Protein AF-A0A5E4IHU0-F1 (afdb_monomer_lite)

Secondary structure (DSSP, 8-state):
---HHHHHHHHHHHHSS-HHHH---TTSPPPPHHHHHHHHHHHH------SHHHHH----EE-HHHHHHHHHHHT--HHHHHHHHEEE-SSSTT-EEESSTTTTTTEETTTTEETTGGG--HHHHHTTTSGGGS-SSS----TT-HHHHHHHHHHHHHHHHHHH-TT------HHHHHHHHHHHHHHHHHH-

Sequence (192 aa):
MTLPREVALKLLQATSLPDESMFLDRTVPLNTVVDYYRIACHVLFVCERCGTCCNTGDPIRLSQDDIERIARRLKIPLGKAVKKYTMPDPDRPGVLDFKKILPCKFYDPVMRRCKIYDARPWSCRIFPFIGIYGSEDQVKIHESCAGSVKAVKMLTEAVDELRTDPTFSPFFDMEMVKRAKQWFKDVLDTVK

Structure (mmCIF, N/CA/C/O backbone):
data_AF-A0A5E4IHU0-F1
#
_entry.id   AF-A0A5E4IHU0-F1
#
loop_
_atom_site.group_PDB
_atom_site.id
_atom_site.type_symbol
_atom_site.label_atom_id
_atom_site.label_alt_id
_atom_site.label_comp_id
_atom_site.label_asym_id
_atom_site.label_entity_id
_atom_site.label_seq_id
_atom_site.pdbx_PDB_ins_code
_atom_site.Cartn_x
_atom_site.Cartn_y
_atom_site.Cartn_z
_atom_site.occupancy
_atom_site.B_iso_or_equiv
_atom_site.auth_seq_id
_atom_site.auth_comp_id
_atom_site.auth_asym_id
_atom_site.auth_atom_id
_atom_site.pdbx_PDB_model_num
ATOM 1 N N . MET A 1 1 ? -9.790 -5.108 -11.858 1.00 58.25 1 MET A N 1
ATOM 2 C CA . MET A 1 1 ? -8.425 -5.422 -11.386 1.00 58.25 1 MET A CA 1
ATOM 3 C C . MET A 1 1 ? -7.482 -5.045 -12.508 1.00 58.25 1 MET A C 1
ATOM 5 O O . MET A 1 1 ? -7.781 -5.414 -13.635 1.00 58.25 1 MET A O 1
ATOM 9 N N . THR A 1 2 ? -6.431 -4.277 -12.227 1.00 76.31 2 THR A N 1
ATOM 10 C CA . THR A 1 2 ? -5.411 -3.911 -13.226 1.00 76.31 2 THR A CA 1
ATOM 11 C C . THR A 1 2 ? -4.604 -5.150 -13.603 1.00 76.31 2 THR A C 1
ATOM 13 O O . THR A 1 2 ? -4.286 -5.954 -12.724 1.00 76.31 2 THR A O 1
ATOM 16 N N . LEU A 1 3 ? -4.298 -5.336 -14.888 1.00 91.25 3 LEU A N 1
ATOM 17 C CA . LEU A 1 3 ? -3.555 -6.513 -15.342 1.00 91.25 3 LEU A CA 1
ATOM 18 C C . LEU A 1 3 ? -2.070 -6.407 -14.935 1.00 91.25 3 LEU A C 1
ATOM 20 O O . LEU A 1 3 ? -1.502 -5.318 -15.044 1.00 91.25 3 LEU A O 1
ATOM 24 N N . PRO A 1 4 ? -1.399 -7.506 -14.530 1.00 96.69 4 PRO A N 1
ATOM 25 C CA . PRO A 1 4 ? 0.020 -7.477 -14.151 1.00 96.69 4 PRO A CA 1
ATOM 26 C C . PRO A 1 4 ? 0.924 -6.853 -15.214 1.00 96.69 4 PRO A C 1
ATOM 28 O O . PRO A 1 4 ? 1.744 -5.995 -14.895 1.00 96.69 4 PRO A O 1
ATOM 31 N N . ARG A 1 5 ? 0.695 -7.190 -16.490 1.00 96.19 5 ARG A N 1
ATOM 32 C CA . ARG A 1 5 ? 1.424 -6.618 -17.630 1.00 96.19 5 ARG A CA 1
ATOM 33 C C . ARG A 1 5 ? 1.253 -5.100 -17.749 1.00 96.19 5 ARG A C 1
ATOM 35 O O . ARG A 1 5 ? 2.206 -4.404 -18.080 1.00 96.19 5 ARG A O 1
ATOM 42 N N . GLU A 1 6 ? 0.068 -4.561 -17.459 1.00 96.69 6 GLU A N 1
ATOM 43 C CA . GLU A 1 6 ? -0.171 -3.109 -17.483 1.00 96.69 6 GLU A CA 1
ATOM 44 C C . GLU A 1 6 ? 0.566 -2.399 -16.346 1.00 96.69 6 GLU A C 1
ATOM 46 O O . GLU A 1 6 ? 1.157 -1.340 -16.559 1.00 96.69 6 GLU A O 1
ATOM 51 N N . VAL A 1 7 ? 0.556 -2.986 -15.144 1.00 97.81 7 VAL A N 1
ATOM 52 C CA . VAL A 1 7 ? 1.299 -2.454 -13.993 1.00 97.81 7 VAL A CA 1
ATOM 53 C C . VAL A 1 7 ? 2.801 -2.486 -14.269 1.00 97.81 7 VAL A C 1
ATOM 55 O O . VAL A 1 7 ? 3.477 -1.488 -14.031 1.00 97.81 7 VAL A O 1
ATOM 58 N N . ALA A 1 8 ? 3.311 -3.585 -14.829 1.00 98.00 8 ALA A N 1
ATOM 59 C CA . ALA A 1 8 ? 4.710 -3.722 -15.218 1.00 98.00 8 ALA A CA 1
ATOM 60 C C . ALA A 1 8 ? 5.116 -2.701 -16.296 1.00 98.00 8 ALA A C 1
ATOM 62 O O . ALA A 1 8 ? 6.159 -2.063 -16.169 1.00 98.00 8 ALA A O 1
ATOM 63 N N . LEU A 1 9 ? 4.273 -2.458 -17.306 1.00 97.50 9 LEU A N 1
ATOM 64 C CA . LEU A 1 9 ? 4.536 -1.436 -18.325 1.00 97.50 9 LEU A CA 1
ATOM 65 C C . LEU A 1 9 ? 4.628 -0.036 -17.707 1.00 97.50 9 LEU A C 1
ATOM 67 O O . LEU A 1 9 ? 5.580 0.696 -17.976 1.00 97.50 9 LEU A O 1
ATOM 71 N N . LYS A 1 10 ? 3.667 0.329 -16.849 1.00 97.75 10 LYS A N 1
ATOM 72 C CA . LYS A 1 10 ? 3.692 1.616 -16.138 1.00 97.75 10 LYS A CA 1
ATOM 73 C C . LYS A 1 10 ? 4.908 1.731 -15.231 1.00 97.75 10 LYS A C 1
ATOM 75 O O . LYS A 1 10 ? 5.494 2.802 -15.155 1.00 97.75 10 LYS A O 1
ATOM 80 N N . LEU A 1 11 ? 5.296 0.647 -14.563 1.00 97.88 11 LEU A N 1
ATOM 81 C CA . LEU A 1 11 ? 6.496 0.608 -13.737 1.00 97.88 11 LEU A CA 1
ATOM 82 C C . LEU A 1 11 ? 7.738 0.927 -14.570 1.00 97.88 11 LEU A C 1
ATOM 84 O O . LEU A 1 11 ? 8.449 1.869 -14.239 1.00 97.88 11 LEU A O 1
ATOM 88 N N . LEU A 1 12 ? 7.947 0.215 -15.682 1.00 97.56 12 LEU A N 1
ATOM 89 C CA . LEU A 1 12 ? 9.087 0.440 -16.574 1.00 97.56 12 LEU A CA 1
ATOM 90 C C . LEU A 1 12 ? 9.119 1.877 -17.115 1.00 97.56 12 LEU A C 1
ATOM 92 O O . LEU A 1 12 ? 10.184 2.493 -17.122 1.00 97.56 12 LEU A O 1
ATOM 96 N N . GLN A 1 13 ? 7.959 2.433 -17.482 1.00 97.06 13 GLN A N 1
ATOM 97 C CA . GLN A 1 13 ? 7.818 3.840 -17.875 1.00 97.06 13 GLN A CA 1
ATOM 98 C C . GLN A 1 13 ? 8.177 4.801 -16.738 1.00 97.06 13 GLN A C 1
ATOM 100 O O . GLN A 1 13 ? 8.944 5.736 -16.931 1.00 97.06 13 GLN A O 1
ATOM 105 N N . ALA A 1 14 ? 7.638 4.594 -15.537 1.00 96.44 14 ALA A N 1
ATOM 106 C CA . ALA A 1 14 ? 7.868 5.487 -14.407 1.00 96.44 14 ALA A CA 1
ATOM 107 C C . ALA A 1 14 ? 9.325 5.459 -13.929 1.00 96.44 14 ALA A C 1
ATOM 109 O O . ALA A 1 14 ? 9.815 6.470 -13.431 1.00 96.44 14 ALA A O 1
ATOM 110 N N . THR A 1 15 ? 10.019 4.330 -14.080 1.00 96.12 15 THR A N 1
ATOM 111 C CA . THR A 1 15 ? 11.409 4.160 -13.634 1.00 96.12 15 THR A CA 1
ATOM 112 C C . THR A 1 15 ? 12.449 4.473 -14.707 1.00 96.12 15 THR A C 1
ATOM 114 O O . THR A 1 15 ? 13.638 4.410 -14.411 1.00 96.12 15 THR A O 1
ATOM 117 N N . SER A 1 16 ? 12.047 4.797 -15.941 1.00 95.69 16 SER A N 1
ATOM 118 C CA . SER A 1 16 ? 13.008 5.086 -17.015 1.00 95.69 16 SER A CA 1
ATOM 119 C C . SER A 1 16 ? 13.752 6.404 -16.809 1.00 95.69 16 SER A C 1
ATOM 121 O O . SER A 1 16 ? 14.846 6.575 -17.340 1.00 95.69 16 SER A O 1
ATOM 123 N N . LEU A 1 17 ? 13.170 7.329 -16.040 1.00 92.94 17 LEU A N 1
ATOM 124 C CA . LEU A 1 17 ? 13.783 8.595 -15.653 1.00 92.94 17 LEU A CA 1
ATOM 125 C C . LEU A 1 17 ? 13.520 8.880 -14.164 1.00 92.94 17 LEU A C 1
ATOM 127 O O . LEU A 1 17 ? 12.445 8.543 -13.655 1.00 92.94 17 LEU A O 1
ATOM 131 N N . PRO A 1 18 ? 14.466 9.513 -13.452 1.00 90.69 18 PRO A N 1
ATOM 132 C CA . PRO A 1 18 ? 14.304 9.856 -12.040 1.00 90.69 18 PRO A CA 1
ATOM 133 C C . PRO A 1 18 ? 13.228 10.938 -11.842 1.00 90.69 18 PRO A C 1
ATOM 135 O O . PRO A 1 18 ? 12.968 11.741 -12.743 1.00 90.69 18 PRO A O 1
ATOM 138 N N . ASP A 1 19 ? 12.578 10.967 -10.678 1.00 88.75 19 ASP A N 1
ATOM 139 C CA . ASP A 1 19 ? 11.517 11.940 -10.370 1.00 88.75 19 ASP A CA 1
ATOM 140 C C . ASP A 1 19 ? 12.003 13.391 -10.488 1.00 88.75 19 ASP A C 1
ATOM 142 O O . ASP A 1 19 ? 11.277 14.234 -11.007 1.00 88.75 19 ASP A O 1
ATOM 146 N N . GLU A 1 20 ? 13.253 13.660 -10.112 1.00 86.81 20 GLU A N 1
ATOM 147 C CA . GLU A 1 20 ? 13.934 14.960 -10.174 1.00 86.81 20 GLU A CA 1
ATOM 148 C C . GLU A 1 20 ? 13.979 15.537 -11.592 1.00 86.81 20 GLU A C 1
ATOM 150 O O . GLU A 1 20 ? 14.012 16.753 -11.776 1.00 86.81 20 GLU A O 1
ATOM 155 N N . SER A 1 21 ? 13.994 14.665 -12.603 1.00 85.31 21 SER A N 1
ATOM 156 C CA . SER A 1 21 ? 13.988 15.082 -14.007 1.00 85.31 21 SER A CA 1
ATOM 157 C C . SER A 1 21 ? 12.585 15.422 -14.522 1.00 85.31 21 SER A C 1
ATOM 159 O O . SER A 1 21 ? 12.459 16.102 -15.538 1.00 85.31 21 SER A O 1
ATOM 161 N N . MET A 1 22 ? 11.533 14.971 -13.824 1.00 83.44 22 MET A N 1
ATOM 162 C CA . MET A 1 22 ? 10.128 15.153 -14.214 1.00 83.44 22 MET A CA 1
ATOM 163 C C . MET A 1 22 ? 9.399 16.211 -13.383 1.00 83.44 22 MET A C 1
ATOM 165 O O . MET A 1 22 ? 8.519 16.904 -13.896 1.00 83.44 22 MET A O 1
ATOM 169 N N . PHE A 1 23 ? 9.728 16.320 -12.097 1.00 79.81 23 PHE A N 1
ATOM 170 C CA . PHE A 1 23 ? 9.079 17.206 -11.139 1.00 79.81 23 PHE A CA 1
ATOM 171 C C . PHE A 1 23 ? 10.101 18.221 -10.623 1.00 79.81 23 PHE A C 1
ATOM 173 O O . PHE A 1 23 ? 10.957 17.909 -9.802 1.00 79.81 23 PHE A O 1
ATOM 180 N N . LEU A 1 24 ? 10.005 19.454 -11.127 1.00 75.50 24 LEU A N 1
ATOM 181 C CA . LEU A 1 24 ? 10.896 20.554 -10.736 1.00 75.50 24 LEU A CA 1
ATOM 182 C C . LEU A 1 24 ? 10.549 21.138 -9.357 1.00 75.50 24 LEU A C 1
ATOM 184 O O . LEU A 1 24 ? 11.389 21.779 -8.726 1.00 75.50 24 LEU A O 1
ATOM 188 N N . ASP A 1 25 ? 9.320 20.915 -8.888 1.00 77.62 25 ASP A N 1
ATOM 189 C CA . ASP A 1 25 ? 8.871 21.334 -7.566 1.00 77.62 25 ASP A CA 1
ATOM 190 C C . ASP A 1 25 ? 9.415 20.391 -6.483 1.00 77.62 25 ASP A C 1
ATOM 192 O O . ASP A 1 25 ? 8.937 19.271 -6.301 1.00 77.62 25 ASP A O 1
ATOM 196 N N . ARG A 1 26 ? 10.422 20.873 -5.749 1.00 70.12 26 ARG A N 1
ATOM 197 C CA . ARG A 1 26 ? 11.084 20.137 -4.662 1.00 70.12 26 ARG A CA 1
ATOM 198 C C . ARG A 1 26 ? 10.321 20.170 -3.336 1.00 70.12 26 ARG A C 1
ATOM 200 O O . ARG A 1 26 ? 10.819 19.639 -2.349 1.00 70.12 26 ARG A O 1
ATOM 207 N N . THR A 1 27 ? 9.149 20.804 -3.280 1.00 75.25 27 THR A N 1
ATOM 208 C CA . THR A 1 27 ? 8.302 20.796 -2.075 1.00 75.25 27 THR A CA 1
ATOM 209 C C . THR A 1 27 ? 7.509 19.496 -1.926 1.00 75.25 27 THR A C 1
ATOM 211 O O . THR A 1 27 ? 7.017 19.191 -0.839 1.00 75.25 27 THR A O 1
ATOM 214 N N . VAL A 1 28 ? 7.421 18.701 -2.997 1.00 69.19 28 VAL A N 1
ATOM 215 C CA . VAL A 1 28 ? 6.723 17.414 -3.019 1.00 69.19 28 VAL A CA 1
ATOM 216 C C . VAL A 1 28 ? 7.728 16.271 -2.819 1.00 69.19 28 VAL A C 1
ATOM 218 O O . VAL A 1 28 ? 8.763 16.263 -3.488 1.00 69.19 28 VAL A O 1
ATOM 221 N N . PRO A 1 29 ? 7.439 15.278 -1.952 1.00 76.06 29 PRO A N 1
ATOM 222 C CA . PRO A 1 29 ? 8.266 14.081 -1.834 1.00 76.06 29 PRO A CA 1
ATOM 223 C C . PRO A 1 29 ? 8.423 13.377 -3.188 1.00 76.06 29 PRO A C 1
ATOM 225 O O . PRO A 1 29 ? 7.433 13.113 -3.878 1.00 76.06 29 PRO A O 1
ATOM 228 N N . LEU A 1 30 ? 9.669 13.087 -3.558 1.00 84.56 30 LEU A N 1
ATOM 229 C CA . LEU A 1 30 ? 10.015 12.389 -4.793 1.00 84.56 30 LEU A CA 1
ATOM 230 C C . LEU A 1 30 ? 10.060 10.883 -4.537 1.00 84.56 30 LEU A C 1
ATOM 232 O O . LEU A 1 30 ? 10.566 10.445 -3.505 1.00 84.56 30 LEU A O 1
ATOM 236 N N . ASN A 1 31 ? 9.533 10.098 -5.476 1.00 89.50 31 ASN A N 1
ATOM 237 C CA . ASN A 1 31 ? 9.592 8.643 -5.398 1.00 89.50 31 ASN A CA 1
ATOM 238 C C . ASN A 1 31 ? 10.890 8.136 -6.028 1.00 89.50 31 ASN A C 1
ATOM 240 O O . ASN A 1 31 ? 11.229 8.477 -7.166 1.00 89.50 31 ASN A O 1
ATOM 244 N N . THR A 1 32 ? 11.574 7.250 -5.315 1.00 91.69 32 THR A N 1
ATOM 245 C CA . THR A 1 32 ? 12.700 6.490 -5.854 1.00 91.69 32 THR A CA 1
ATOM 246 C C . THR A 1 32 ? 12.209 5.367 -6.769 1.00 91.69 32 THR A C 1
ATOM 248 O O . THR A 1 32 ? 11.024 5.023 -6.811 1.00 91.69 32 THR A O 1
ATOM 251 N N . VAL A 1 33 ? 13.138 4.721 -7.480 1.00 93.00 33 VAL A N 1
ATOM 252 C CA . VAL A 1 33 ? 12.835 3.487 -8.223 1.00 93.00 33 VAL A CA 1
ATOM 253 C C . VAL A 1 33 ? 12.215 2.440 -7.292 1.00 93.00 33 VAL A C 1
ATOM 255 O O . VAL A 1 33 ? 11.201 1.842 -7.642 1.00 93.00 33 VAL A O 1
ATOM 258 N N . VAL A 1 34 ? 12.765 2.262 -6.088 1.00 93.62 34 VAL A N 1
ATOM 259 C CA . VAL A 1 34 ? 12.266 1.292 -5.102 1.00 93.62 34 VAL A CA 1
ATOM 260 C C . VAL A 1 34 ? 10.820 1.599 -4.712 1.00 93.62 34 VAL A C 1
ATOM 262 O O . VAL A 1 34 ? 10.001 0.680 -4.651 1.00 93.62 34 VAL A O 1
ATOM 265 N N . ASP A 1 35 ? 10.468 2.872 -4.526 1.00 93.50 35 ASP A N 1
ATOM 266 C CA . ASP A 1 35 ? 9.094 3.275 -4.210 1.00 93.50 35 ASP A CA 1
ATOM 267 C C . ASP A 1 35 ? 8.115 2.875 -5.314 1.00 93.50 35 ASP A C 1
ATOM 269 O O . ASP A 1 35 ? 7.075 2.280 -5.026 1.00 93.50 35 ASP A O 1
ATOM 273 N N . TYR A 1 36 ? 8.467 3.087 -6.586 1.00 95.62 36 TYR A N 1
ATOM 274 C CA . TYR A 1 36 ? 7.630 2.639 -7.703 1.00 95.62 36 TYR A CA 1
ATOM 275 C C . TYR A 1 36 ? 7.422 1.120 -7.711 1.00 95.62 36 TYR A C 1
ATOM 277 O O . TYR A 1 36 ? 6.292 0.661 -7.901 1.00 95.62 36 TYR A O 1
ATOM 285 N N . TYR A 1 37 ? 8.462 0.328 -7.430 1.00 96.12 37 TYR A N 1
ATOM 286 C CA . TYR A 1 37 ? 8.320 -1.127 -7.303 1.00 96.12 37 TYR A CA 1
ATOM 287 C C . TYR A 1 37 ? 7.418 -1.520 -6.123 1.00 96.12 37 TYR A C 1
ATOM 289 O O . TYR A 1 37 ? 6.577 -2.412 -6.263 1.00 96.12 37 TYR A O 1
ATOM 297 N N . ARG A 1 38 ? 7.535 -0.844 -4.972 1.00 95.19 38 ARG A N 1
ATOM 298 C CA . ARG A 1 38 ? 6.670 -1.079 -3.803 1.00 95.19 38 ARG A CA 1
ATOM 299 C C . ARG A 1 38 ? 5.205 -0.799 -4.127 1.00 95.19 38 ARG A C 1
ATOM 301 O O . ARG A 1 38 ? 4.343 -1.615 -3.798 1.00 95.19 38 ARG A O 1
ATOM 308 N N . ILE A 1 39 ? 4.918 0.319 -4.796 1.00 94.94 39 ILE A N 1
ATOM 309 C CA . ILE A 1 39 ? 3.550 0.680 -5.190 1.00 94.94 39 ILE A CA 1
ATOM 310 C C . ILE A 1 39 ? 3.026 -0.311 -6.236 1.00 94.94 39 ILE A C 1
ATOM 312 O O . ILE A 1 39 ? 1.896 -0.775 -6.114 1.00 94.94 39 ILE A O 1
ATOM 316 N N . ALA A 1 40 ? 3.844 -0.713 -7.214 1.00 97.06 40 ALA A N 1
ATOM 317 C CA . ALA A 1 40 ? 3.471 -1.719 -8.209 1.00 97.06 40 ALA A CA 1
ATOM 318 C C . ALA A 1 40 ? 3.101 -3.065 -7.560 1.00 97.06 40 ALA A C 1
ATOM 320 O O . ALA A 1 40 ? 2.039 -3.619 -7.852 1.00 97.06 40 ALA A O 1
ATOM 321 N N . CYS A 1 41 ? 3.915 -3.548 -6.614 1.00 96.12 41 CYS A N 1
ATOM 322 C CA . CYS A 1 41 ? 3.596 -4.743 -5.828 1.00 96.12 41 CYS A CA 1
ATOM 323 C C . CYS A 1 41 ? 2.292 -4.560 -5.042 1.00 96.12 41 CYS A C 1
ATOM 325 O O . CYS A 1 41 ? 1.481 -5.480 -4.952 1.00 96.12 41 CYS A O 1
ATOM 327 N N . HIS A 1 42 ? 2.062 -3.366 -4.491 1.00 95.12 42 HIS A N 1
ATOM 328 C CA . HIS A 1 42 ? 0.849 -3.056 -3.745 1.00 95.12 42 HIS A CA 1
ATOM 329 C C . HIS A 1 42 ? -0.417 -3.066 -4.607 1.00 95.12 42 HIS A C 1
ATOM 331 O O . HIS A 1 42 ? -1.440 -3.584 -4.170 1.00 95.12 42 HIS A O 1
ATOM 337 N N . VAL A 1 43 ? -0.354 -2.557 -5.840 1.00 95.81 43 VAL A N 1
ATOM 338 C CA . VAL A 1 43 ? -1.486 -2.600 -6.783 1.00 95.81 43 VAL A CA 1
ATOM 339 C C . VAL A 1 43 ? -1.887 -4.038 -7.104 1.00 95.81 43 VAL A C 1
ATOM 341 O O . VAL A 1 43 ? -3.075 -4.335 -7.228 1.00 95.81 43 VAL A O 1
ATOM 344 N N . LEU A 1 44 ? -0.907 -4.934 -7.234 1.00 96.69 44 LEU A N 1
ATOM 345 C CA . LEU A 1 44 ? -1.144 -6.349 -7.529 1.00 96.69 44 LEU A CA 1
ATOM 346 C C . LEU A 1 44 ? -1.491 -7.178 -6.286 1.00 96.69 44 LEU A C 1
ATOM 348 O O . LEU A 1 44 ? -1.947 -8.316 -6.407 1.00 96.69 44 LEU A O 1
ATOM 352 N N . PHE A 1 45 ? -1.293 -6.630 -5.088 1.00 95.50 45 PHE A N 1
ATOM 353 C CA . PHE A 1 45 ? -1.534 -7.342 -3.846 1.00 95.50 45 PHE A CA 1
ATOM 354 C C . PHE A 1 45 ? -3.021 -7.606 -3.605 1.00 95.50 45 PHE A C 1
ATOM 356 O O . PHE A 1 45 ? -3.865 -6.709 -3.613 1.00 95.50 45 PHE A O 1
ATOM 363 N N . VAL A 1 46 ? -3.327 -8.858 -3.263 1.00 94.50 46 VAL A N 1
ATOM 364 C CA . VAL A 1 46 ? -4.648 -9.273 -2.796 1.00 94.50 46 VAL A CA 1
ATOM 365 C C . VAL A 1 46 ? -4.504 -9.985 -1.456 1.00 94.50 46 VAL A C 1
ATOM 367 O O . VAL A 1 46 ? -3.769 -10.962 -1.318 1.00 94.50 46 VAL A O 1
ATOM 370 N N . CYS A 1 47 ? -5.241 -9.512 -0.448 1.00 94.06 47 CYS A N 1
ATOM 371 C CA . CYS A 1 47 ? -5.300 -10.185 0.843 1.00 94.06 47 CYS A CA 1
ATOM 372 C C . CYS A 1 47 ? -5.982 -11.550 0.695 1.00 94.06 47 CYS A C 1
ATOM 374 O O . CYS A 1 47 ? -7.170 -11.627 0.383 1.00 94.06 47 CYS A O 1
ATOM 376 N N . GLU A 1 48 ? -5.266 -12.621 1.033 1.00 94.31 48 GLU A N 1
ATOM 377 C CA . GLU A 1 48 ? -5.803 -13.991 1.035 1.00 94.31 48 GLU A CA 1
ATOM 378 C C . GLU A 1 48 ? -6.718 -14.295 2.225 1.00 94.31 48 GLU A C 1
ATOM 380 O O . GLU A 1 48 ? -7.233 -15.402 2.369 1.00 94.31 48 GLU A O 1
ATOM 385 N N . ARG A 1 49 ? -6.909 -13.310 3.110 1.00 94.06 49 ARG A N 1
ATOM 386 C CA . ARG A 1 49 ? -7.757 -13.412 4.301 1.00 94.06 49 ARG A CA 1
ATOM 387 C C . ARG A 1 49 ? -7.376 -14.597 5.204 1.00 94.06 49 ARG A C 1
ATOM 389 O O . ARG A 1 49 ? -8.218 -15.177 5.882 1.00 94.06 49 ARG A O 1
ATOM 396 N N . CYS A 1 50 ? -6.086 -14.935 5.241 1.00 92.06 50 CYS A N 1
ATOM 397 C CA . CYS A 1 50 ? -5.539 -15.996 6.089 1.00 92.06 50 CYS A CA 1
ATOM 398 C C . CYS A 1 50 ? -5.620 -15.674 7.589 1.00 92.06 50 CYS A C 1
ATOM 400 O O . CYS A 1 50 ? -5.586 -16.579 8.415 1.00 92.06 50 CYS A O 1
ATOM 402 N N . GLY A 1 51 ? -5.736 -14.391 7.939 1.00 90.56 51 GLY A N 1
ATOM 403 C CA . GLY A 1 51 ? -5.834 -13.927 9.317 1.00 90.56 51 GLY A CA 1
ATOM 404 C C . GLY A 1 51 ? -4.494 -13.734 10.019 1.00 90.56 51 GLY A C 1
ATOM 405 O O . GLY A 1 51 ? -4.503 -13.138 11.087 1.00 90.56 51 GLY A O 1
ATOM 406 N N . THR A 1 52 ? -3.355 -14.146 9.451 1.00 90.56 52 THR A N 1
ATOM 407 C CA . THR A 1 52 ? -2.035 -14.028 10.104 1.00 90.56 52 THR A CA 1
ATOM 408 C C . THR A 1 52 ? -1.768 -12.603 10.594 1.00 90.56 52 THR A C 1
ATOM 410 O O . THR A 1 52 ? -1.710 -12.369 11.796 1.00 90.56 52 THR A O 1
ATOM 413 N N . CYS A 1 53 ? -1.767 -11.609 9.696 1.00 88.25 53 CYS A N 1
ATOM 414 C CA . CYS A 1 53 ? -1.546 -10.209 10.079 1.00 88.25 53 CYS A CA 1
ATOM 415 C C . CYS A 1 53 ? -2.650 -9.629 10.982 1.00 88.25 53 CYS A C 1
ATOM 417 O O . CYS A 1 53 ? -2.398 -8.699 11.740 1.00 88.25 53 CYS A O 1
ATOM 419 N N . CYS A 1 54 ? -3.867 -10.184 10.950 1.00 90.44 54 CYS A N 1
ATOM 420 C CA . CYS A 1 54 ? -4.944 -9.783 11.856 1.00 90.44 54 CYS A CA 1
ATOM 421 C C . CYS A 1 54 ? -4.768 -10.330 13.281 1.00 90.44 54 CYS A C 1
ATOM 423 O O . CYS A 1 54 ? -5.456 -9.860 14.183 1.00 90.44 54 CYS A O 1
ATOM 425 N N . ASN A 1 55 ? -3.914 -11.336 13.482 1.00 87.81 55 ASN A N 1
ATOM 426 C CA . ASN A 1 55 ? -3.717 -12.003 14.770 1.00 87.81 55 ASN A CA 1
ATOM 427 C C . ASN A 1 55 ? -2.306 -11.827 15.342 1.00 87.81 55 ASN A C 1
ATOM 429 O O . ASN A 1 55 ? -2.123 -12.086 16.526 1.00 87.81 55 ASN A O 1
ATOM 433 N N . THR A 1 56 ? -1.333 -11.392 14.535 1.00 84.00 56 THR A N 1
ATOM 434 C CA . THR A 1 56 ? 0.079 -11.257 14.942 1.00 84.00 56 THR A CA 1
ATOM 435 C C . THR A 1 56 ? 0.712 -9.914 14.555 1.00 84.00 56 THR A C 1
ATOM 437 O O . THR A 1 56 ? 1.927 -9.782 14.639 1.00 84.00 56 THR A O 1
ATOM 440 N N . GLY A 1 57 ? -0.066 -8.955 14.041 1.00 73.75 57 GLY A N 1
ATOM 441 C CA . GLY A 1 57 ? 0.456 -7.673 13.556 1.00 73.75 57 GLY A CA 1
ATOM 442 C C . GLY A 1 57 ? 0.807 -6.669 14.660 1.00 73.75 57 GLY A C 1
ATOM 443 O O . GLY A 1 57 ? 0.369 -6.796 15.800 1.00 73.75 57 GLY A O 1
ATOM 444 N N . ASP A 1 58 ? 1.556 -5.633 14.292 1.00 75.75 58 ASP A N 1
ATOM 445 C CA . ASP A 1 58 ? 1.857 -4.490 15.163 1.00 75.75 58 ASP A CA 1
ATOM 446 C C . ASP A 1 58 ? 0.601 -3.666 15.509 1.00 75.75 58 ASP A C 1
ATOM 448 O O . ASP A 1 58 ? -0.400 -3.741 14.781 1.00 75.75 58 ASP A O 1
ATOM 452 N N . PRO A 1 59 ? 0.643 -2.836 16.578 1.00 77.25 59 PRO A N 1
ATOM 453 C CA . PRO A 1 59 ? -0.376 -1.829 16.871 1.00 77.25 59 PRO A CA 1
ATOM 454 C C . PRO A 1 59 ? -0.822 -1.062 15.623 1.00 77.25 59 PRO A C 1
ATOM 456 O O . PRO A 1 59 ? -0.025 -0.462 14.901 1.00 77.25 59 PRO A O 1
ATOM 459 N N . ILE A 1 60 ? -2.129 -1.097 15.359 1.00 86.25 60 ILE A N 1
ATOM 460 C CA . ILE A 1 60 ? -2.730 -0.390 14.230 1.00 86.25 60 ILE A CA 1
ATOM 461 C C . ILE A 1 60 ? -3.020 1.036 14.678 1.00 86.25 60 ILE A C 1
ATOM 463 O O . ILE A 1 60 ? -3.968 1.266 15.433 1.00 86.25 60 ILE A O 1
ATOM 467 N N . ARG A 1 61 ? -2.230 1.982 14.174 1.00 86.62 61 ARG A N 1
ATOM 468 C CA . ARG A 1 61 ? -2.505 3.409 14.340 1.00 86.62 61 ARG A CA 1
ATOM 469 C C . ARG A 1 61 ? -3.744 3.803 13.549 1.00 86.62 61 ARG A C 1
ATOM 471 O O . ARG A 1 61 ? -4.014 3.272 12.471 1.00 86.62 61 ARG A O 1
ATOM 478 N N . LEU A 1 62 ? -4.490 4.747 14.100 1.00 88.06 62 LEU A N 1
ATOM 479 C CA . LEU A 1 62 ? -5.706 5.287 13.520 1.00 88.06 62 LEU A CA 1
ATOM 480 C C . LEU A 1 62 ? -5.579 6.792 13.352 1.00 88.06 62 LEU A C 1
ATOM 482 O O . LEU A 1 62 ? -5.302 7.516 14.308 1.00 88.06 62 LEU A O 1
ATOM 486 N N . SER A 1 63 ? -5.862 7.261 12.141 1.00 87.94 63 SER A N 1
ATOM 487 C CA . SER A 1 63 ? -6.192 8.666 11.935 1.00 87.94 63 SER A CA 1
ATOM 488 C C . SER A 1 63 ? -7.625 8.960 12.396 1.00 87.94 63 SER A C 1
ATOM 490 O O . SER A 1 63 ? -8.443 8.059 12.630 1.00 87.94 63 SER A O 1
ATOM 492 N N . GLN A 1 64 ? -7.955 10.247 12.492 1.00 87.56 64 GLN A N 1
ATOM 493 C CA . GLN A 1 64 ? -9.333 10.680 12.707 1.00 87.56 64 GLN A CA 1
ATOM 494 C C . GLN A 1 64 ? -10.253 10.202 11.562 1.00 87.56 64 GLN A C 1
ATOM 496 O O . GLN A 1 64 ? -11.339 9.670 11.804 1.00 87.56 64 GLN A O 1
ATOM 501 N N . ASP A 1 65 ? -9.774 10.272 10.320 1.00 90.50 65 ASP A N 1
ATOM 502 C CA . ASP A 1 65 ? -10.518 9.816 9.142 1.00 90.50 65 ASP A CA 1
ATOM 503 C C . ASP A 1 65 ? -10.793 8.307 9.176 1.00 90.50 65 ASP A C 1
ATOM 505 O O . ASP A 1 65 ? -11.867 7.847 8.769 1.00 90.50 65 ASP A O 1
ATOM 509 N N . ASP A 1 66 ? -9.854 7.517 9.710 1.00 92.62 66 ASP A N 1
ATOM 510 C CA . ASP A 1 66 ? -10.042 6.082 9.899 1.00 92.62 66 ASP A CA 1
ATOM 511 C C . ASP A 1 66 ? -11.193 5.789 10.858 1.00 92.62 66 ASP A C 1
ATOM 513 O O . ASP A 1 66 ? -12.069 4.976 10.540 1.00 92.62 66 ASP A O 1
ATOM 517 N N . ILE A 1 67 ? -11.235 6.452 12.019 1.00 93.38 67 ILE A N 1
ATOM 518 C CA . ILE A 1 67 ? -12.288 6.185 13.002 1.00 93.38 67 ILE A CA 1
ATOM 519 C C . ILE A 1 67 ? -13.661 6.655 12.510 1.00 93.38 67 ILE A C 1
ATOM 521 O O . ILE A 1 67 ? -14.662 5.975 12.751 1.00 93.38 67 ILE A O 1
ATOM 525 N N . GLU A 1 68 ? -13.723 7.744 11.746 1.00 94.31 68 GLU A N 1
ATOM 526 C CA . GLU A 1 68 ? -14.951 8.196 11.091 1.00 94.31 68 GLU A CA 1
ATOM 527 C C . GLU A 1 68 ? -15.453 7.206 10.044 1.00 94.31 68 GLU A C 1
ATOM 529 O O . GLU A 1 68 ? -16.635 6.846 10.018 1.00 94.31 68 GLU A O 1
ATOM 534 N N . ARG A 1 69 ? -14.547 6.706 9.204 1.00 94.69 69 ARG A N 1
ATOM 535 C CA . ARG A 1 69 ? -14.843 5.696 8.187 1.00 94.69 69 ARG A CA 1
ATOM 536 C C . ARG A 1 69 ? -15.332 4.390 8.817 1.00 94.69 69 ARG A C 1
ATOM 538 O O . ARG A 1 69 ? -16.325 3.818 8.356 1.00 94.69 69 ARG A O 1
ATOM 545 N N . ILE A 1 70 ? -14.711 3.957 9.914 1.00 95.06 70 ILE A N 1
ATOM 546 C CA . ILE A 1 70 ? -15.148 2.795 10.700 1.00 95.06 70 ILE A CA 1
ATOM 547 C C . ILE A 1 70 ? -16.526 3.049 11.332 1.00 95.06 70 ILE A C 1
ATOM 549 O O . ILE A 1 70 ? -17.402 2.185 11.247 1.00 95.06 70 ILE A O 1
ATOM 553 N N . ALA A 1 71 ? -16.760 4.223 11.926 1.00 96.44 71 ALA A N 1
ATOM 554 C CA . ALA A 1 71 ? -18.044 4.586 12.530 1.00 96.44 71 ALA A CA 1
ATOM 555 C C . ALA A 1 71 ? -19.188 4.541 11.505 1.00 96.44 71 ALA A C 1
ATOM 557 O O . ALA A 1 71 ? -20.212 3.897 11.758 1.00 96.44 71 ALA A O 1
ATOM 558 N N . ARG A 1 72 ? -18.976 5.129 10.315 1.00 96.88 72 ARG A N 1
ATOM 559 C CA . ARG A 1 72 ? -19.918 5.072 9.183 1.00 96.88 72 ARG A CA 1
ATOM 560 C C . ARG A 1 72 ? -20.197 3.631 8.760 1.00 96.88 72 ARG A C 1
ATOM 562 O O . ARG A 1 72 ? -21.359 3.241 8.648 1.00 96.88 72 ARG A O 1
ATOM 569 N N . ARG A 1 73 ? -19.156 2.804 8.595 1.00 96.75 73 ARG A N 1
ATOM 570 C CA . ARG A 1 73 ? -19.305 1.390 8.198 1.00 96.75 73 ARG A CA 1
ATOM 571 C C . ARG A 1 73 ? -20.105 0.566 9.204 1.00 96.75 73 ARG A C 1
ATOM 573 O O . ARG A 1 73 ? -20.856 -0.324 8.800 1.00 96.75 73 ARG A O 1
ATOM 580 N N . LEU A 1 74 ? -19.914 0.845 10.491 1.00 95.50 74 LEU A N 1
ATOM 581 C CA . LEU A 1 74 ? -20.592 0.178 11.601 1.00 95.50 74 LEU A CA 1
ATOM 582 C C . LEU A 1 74 ? -21.961 0.782 11.932 1.00 95.50 74 LEU A C 1
ATOM 584 O O . LEU A 1 74 ? -22.670 0.207 12.755 1.00 95.50 74 LEU A O 1
ATOM 588 N N . LYS A 1 75 ? -22.323 1.914 11.312 1.00 96.81 75 LYS A N 1
ATOM 589 C CA . LYS A 1 75 ? -23.564 2.658 11.567 1.00 96.81 75 LYS A CA 1
ATOM 590 C C . LYS A 1 75 ? -23.735 3.014 13.050 1.00 96.81 75 LYS A C 1
ATOM 592 O O . LYS A 1 75 ? -24.795 2.812 13.636 1.00 96.81 75 LYS A O 1
ATOM 597 N N . ILE A 1 76 ? -22.670 3.524 13.672 1.00 97.25 76 ILE A N 1
ATOM 598 C CA . ILE A 1 76 ? -22.687 4.013 15.059 1.00 97.25 76 ILE A CA 1
ATOM 599 C C . ILE A 1 76 ? -22.196 5.466 15.132 1.00 97.25 76 ILE A C 1
ATOM 601 O O . ILE A 1 76 ? -21.400 5.870 14.286 1.00 97.25 76 ILE A O 1
ATOM 605 N N . PRO A 1 77 ? -22.594 6.242 16.159 1.00 97.75 77 PRO A N 1
ATOM 606 C CA . PRO A 1 77 ? -22.058 7.586 16.365 1.00 97.75 77 PRO A CA 1
ATOM 607 C C . PRO A 1 77 ? -20.534 7.586 16.537 1.00 97.75 77 PRO A C 1
ATOM 609 O O . PRO A 1 77 ? -19.987 6.707 17.211 1.00 97.75 77 PRO A O 1
ATOM 612 N N . LEU A 1 78 ? -19.861 8.609 16.000 1.00 95.94 78 LEU A N 1
ATOM 613 C CA . LEU A 1 78 ? -18.402 8.759 16.055 1.00 95.94 78 LEU A CA 1
ATOM 614 C C . LEU A 1 78 ? -17.855 8.668 17.486 1.00 95.94 78 LEU A C 1
ATOM 616 O O . LEU A 1 78 ? -16.976 7.854 17.752 1.00 95.94 78 LEU A O 1
ATOM 620 N N . GLY A 1 79 ? -18.438 9.400 18.441 1.00 95.44 79 GLY A N 1
ATOM 621 C CA . GLY A 1 79 ? -18.001 9.349 19.843 1.00 95.44 79 GLY A CA 1
ATOM 622 C C . GLY A 1 79 ? -18.090 7.946 20.461 1.00 95.44 79 GLY A C 1
ATOM 623 O O . GLY A 1 79 ? -17.237 7.549 21.259 1.00 95.44 79 GLY A O 1
ATOM 624 N N . LYS A 1 80 ? -19.072 7.134 20.037 1.00 96.00 80 LYS A N 1
ATOM 625 C CA . LYS A 1 80 ? -19.184 5.727 20.453 1.00 96.00 80 LYS A CA 1
ATOM 626 C C . LYS A 1 80 ? -18.099 4.866 19.806 1.00 96.00 80 LYS A C 1
ATOM 628 O O . LYS A 1 80 ? -17.588 3.965 20.469 1.00 96.00 80 LYS A O 1
ATOM 633 N N . ALA A 1 81 ? -17.749 5.124 18.546 1.00 94.56 81 ALA A N 1
ATOM 634 C CA . ALA A 1 81 ? -16.659 4.436 17.861 1.00 94.56 81 ALA A CA 1
ATOM 635 C C . ALA A 1 81 ? -15.309 4.733 18.528 1.00 94.56 81 ALA A C 1
ATOM 637 O O . ALA A 1 81 ? -14.622 3.787 18.907 1.00 94.56 81 ALA A O 1
ATOM 638 N N . VAL A 1 82 ? -14.998 6.012 18.769 1.00 93.44 82 VAL A N 1
ATOM 639 C CA . VAL A 1 82 ? -13.792 6.465 19.483 1.00 93.44 82 VAL A CA 1
ATOM 640 C C . VAL A 1 82 ? -13.685 5.750 20.833 1.00 93.44 82 VAL A C 1
ATOM 642 O O . VAL A 1 82 ? -12.780 4.949 21.057 1.00 93.44 82 VAL A O 1
ATOM 645 N N . LYS A 1 83 ? -14.697 5.888 21.702 1.00 93.44 83 LYS A N 1
ATOM 646 C CA . LYS A 1 83 ? -14.686 5.252 23.032 1.00 93.44 83 LYS A CA 1
ATOM 647 C C . LYS A 1 83 ? -14.482 3.731 22.971 1.00 93.44 83 LYS A C 1
ATOM 649 O O . LYS A 1 83 ? -13.784 3.161 23.817 1.00 93.44 83 LYS A O 1
ATOM 654 N N . LYS A 1 84 ? -15.101 3.059 21.994 1.00 92.31 84 LYS A N 1
ATOM 655 C CA . LYS A 1 84 ? -15.114 1.592 21.886 1.00 92.31 84 LYS A CA 1
ATOM 656 C C . LYS A 1 84 ? -13.859 1.010 21.232 1.00 92.31 84 LYS A C 1
ATOM 658 O O . LYS A 1 84 ? -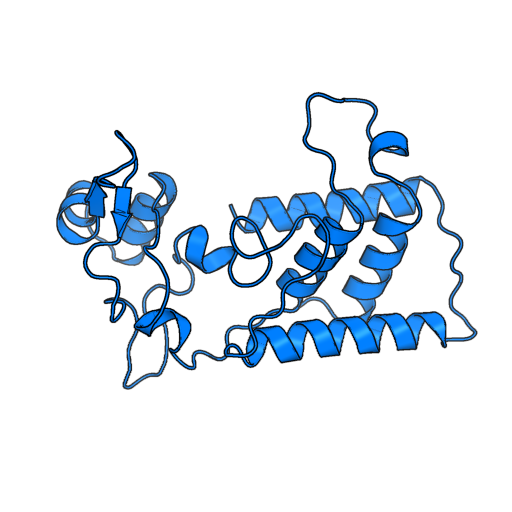13.484 -0.103 21.605 1.00 92.31 84 LYS A O 1
ATOM 663 N N . TYR A 1 85 ? -13.256 1.707 20.272 1.00 91.69 85 TYR A N 1
ATOM 664 C CA . TYR A 1 85 ? -12.220 1.148 19.398 1.00 91.69 85 TYR A CA 1
ATOM 665 C C . TYR A 1 85 ? -10.871 1.849 19.474 1.00 91.69 85 TYR A C 1
ATOM 667 O O . TYR A 1 85 ? -9.917 1.260 18.988 1.00 91.69 85 TYR A O 1
ATOM 675 N N . THR A 1 86 ? -10.752 3.031 20.083 1.00 91.62 86 THR A N 1
ATOM 676 C CA . THR A 1 86 ? -9.476 3.760 20.123 1.00 91.62 86 THR A CA 1
ATOM 677 C C . THR A 1 86 ? -8.936 3.909 21.538 1.00 91.62 86 THR A C 1
ATOM 679 O O . THR A 1 86 ? -9.705 4.009 22.498 1.00 91.62 86 THR A O 1
ATOM 682 N N . MET A 1 87 ? -7.618 3.903 21.687 1.00 90.19 87 MET A N 1
ATOM 683 C CA . MET A 1 87 ? -6.895 4.309 22.892 1.00 90.19 87 MET A CA 1
ATOM 684 C C . MET A 1 87 ? -5.785 5.286 22.503 1.00 90.19 87 MET A C 1
ATOM 686 O O . MET A 1 87 ? -5.337 5.220 21.367 1.00 90.19 87 MET A O 1
ATOM 690 N N . PRO A 1 88 ? -5.359 6.198 23.386 1.00 87.19 88 PRO A N 1
ATOM 691 C CA . PRO A 1 88 ? -4.181 7.014 23.112 1.00 87.19 88 PRO A CA 1
ATOM 692 C C . PRO A 1 88 ? -2.945 6.128 22.908 1.00 87.19 88 PRO A C 1
ATOM 694 O O . PRO A 1 88 ? -2.782 5.151 23.645 1.00 87.19 88 PRO A O 1
ATOM 697 N N . ASP A 1 89 ? -2.108 6.473 21.932 1.00 82.25 89 ASP A N 1
ATOM 698 C CA . ASP A 1 89 ? -0.759 5.913 21.790 1.00 82.25 89 ASP A CA 1
ATOM 699 C C . ASP A 1 89 ? 0.066 6.362 23.021 1.00 82.25 89 ASP A C 1
ATOM 701 O O . ASP A 1 89 ? 0.071 7.558 23.345 1.00 82.25 89 ASP A O 1
ATOM 705 N N . PRO A 1 90 ? 0.699 5.434 23.765 1.00 80.81 90 PRO A N 1
ATOM 706 C CA . PRO A 1 90 ? 1.417 5.758 24.999 1.00 80.81 90 PRO A CA 1
ATOM 707 C C . PRO A 1 90 ? 2.672 6.607 24.760 1.00 80.81 90 PRO A C 1
ATOM 709 O O . PRO A 1 90 ? 3.078 7.344 25.656 1.00 80.81 90 PRO A O 1
ATOM 712 N N . ASP A 1 91 ? 3.250 6.538 23.559 1.00 82.25 91 ASP A N 1
ATOM 713 C CA . ASP A 1 91 ? 4.516 7.181 23.210 1.00 82.25 91 ASP A CA 1
ATOM 714 C C . ASP A 1 91 ? 4.310 8.442 22.352 1.00 82.25 91 ASP A C 1
ATOM 716 O O . ASP A 1 91 ? 5.244 9.221 22.144 1.00 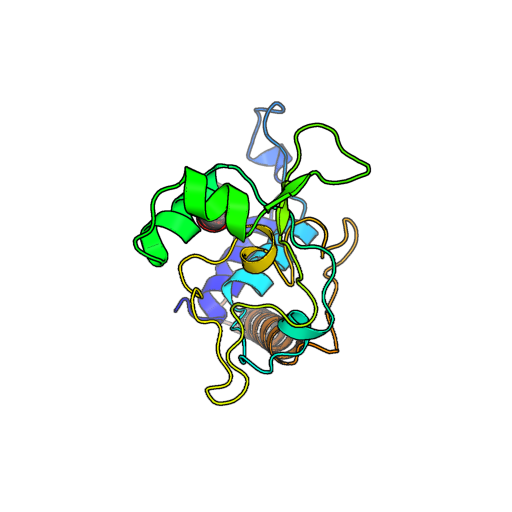82.25 91 ASP A O 1
ATOM 720 N N . ARG A 1 92 ? 3.097 8.661 21.821 1.00 77.31 92 ARG A N 1
ATOM 721 C CA . ARG A 1 92 ? 2.788 9.754 20.883 1.00 77.31 92 ARG A CA 1
ATOM 722 C C . ARG A 1 92 ? 1.521 10.520 21.282 1.00 77.31 92 ARG A C 1
ATOM 724 O O . ARG A 1 92 ? 0.416 10.146 20.879 1.00 77.31 92 ARG A O 1
ATOM 731 N N . PRO A 1 93 ? 1.657 11.646 22.009 1.00 77.88 93 PRO A N 1
ATOM 732 C CA . PRO A 1 93 ? 0.522 12.478 22.398 1.00 77.88 93 PRO A CA 1
ATOM 733 C C . PRO A 1 93 ? -0.341 12.894 21.198 1.00 77.88 93 PRO A C 1
ATOM 735 O O . PRO A 1 93 ? 0.160 13.418 20.207 1.00 77.88 93 PRO A O 1
ATOM 738 N N . GLY A 1 94 ? -1.653 12.664 21.292 1.00 76.56 94 GLY A N 1
ATOM 739 C CA . GLY A 1 94 ? -2.623 13.011 20.244 1.00 76.56 94 GLY A CA 1
ATOM 740 C C . GLY A 1 94 ? -2.809 11.957 19.146 1.00 76.56 94 GLY A C 1
ATOM 741 O O . GLY A 1 94 ? -3.732 12.091 18.344 1.00 76.56 94 GLY A O 1
ATOM 742 N N . VAL A 1 95 ? -2.003 10.891 19.126 1.00 81.12 95 VAL A N 1
ATOM 743 C CA . VAL A 1 95 ? -2.196 9.745 18.225 1.00 81.12 95 VAL A CA 1
ATOM 744 C C . VAL A 1 95 ? -3.126 8.722 18.881 1.00 81.12 95 VAL A C 1
ATOM 746 O O . VAL A 1 95 ? -3.098 8.514 20.095 1.00 81.12 95 VAL A O 1
ATOM 749 N N . LEU A 1 96 ? -3.985 8.098 18.074 1.00 84.88 96 LEU A N 1
ATOM 750 C CA . LEU A 1 96 ? -4.898 7.051 18.514 1.00 84.88 96 LEU A CA 1
ATOM 751 C C . LEU A 1 96 ? -4.460 5.695 17.963 1.00 84.88 96 LEU A C 1
ATOM 753 O O . LEU A 1 96 ? -4.255 5.541 16.763 1.00 84.88 96 LEU A O 1
ATOM 757 N N . ASP A 1 97 ? -4.428 4.697 18.832 1.00 87.75 97 ASP A N 1
ATOM 758 C CA . ASP A 1 97 ? -4.241 3.296 18.492 1.00 87.75 97 ASP A CA 1
ATOM 759 C C . ASP A 1 97 ? -5.554 2.532 18.543 1.00 87.75 97 ASP A C 1
ATOM 761 O O . ASP A 1 97 ? -6.471 2.817 19.324 1.00 87.75 97 ASP A O 1
ATOM 765 N N . PHE A 1 98 ? -5.638 1.497 17.719 1.00 87.81 98 PHE A N 1
ATOM 766 C CA . PHE A 1 98 ? -6.730 0.550 17.763 1.00 87.81 98 PHE A CA 1
ATOM 767 C C . PHE A 1 98 ? -6.677 -0.271 19.069 1.00 87.81 98 PHE A C 1
ATOM 769 O O . PHE A 1 98 ? -5.681 -0.908 19.403 1.00 87.81 98 PHE A O 1
ATOM 776 N N . LYS A 1 99 ? -7.779 -0.308 19.823 1.00 86.38 99 LYS A N 1
ATOM 777 C CA . LYS A 1 99 ? -7.902 -1.091 21.062 1.00 86.38 99 LYS A CA 1
ATOM 778 C C . LYS A 1 99 ? -7.945 -2.588 20.768 1.00 86.38 99 LYS A C 1
ATOM 780 O O . LYS A 1 99 ? -8.811 -3.040 20.018 1.00 86.38 99 LYS A O 1
ATOM 785 N N . LYS A 1 100 ? -7.141 -3.365 21.505 1.00 70.38 100 LYS A N 1
ATOM 786 C CA . LYS A 1 100 ? -7.178 -4.843 21.523 1.00 70.38 100 LYS A CA 1
ATOM 787 C C . LYS A 1 100 ? -7.061 -5.435 20.108 1.00 70.38 100 LYS A C 1
ATOM 789 O O . LYS A 1 100 ? -7.995 -6.062 19.610 1.00 70.38 100 LYS A O 1
ATOM 794 N N . ILE A 1 101 ? -5.924 -5.182 19.459 1.00 76.12 101 ILE A N 1
ATOM 795 C CA . ILE A 1 101 ? -5.647 -5.620 18.082 1.00 76.12 101 ILE A CA 1
ATOM 796 C C . ILE A 1 101 ? -5.226 -7.081 17.939 1.00 76.12 101 ILE A C 1
ATOM 798 O O . ILE A 1 101 ? -5.244 -7.576 16.819 1.00 76.12 101 ILE A O 1
ATOM 802 N N . LEU A 1 102 ? -4.859 -7.767 19.025 1.00 78.44 102 LEU A N 1
ATOM 803 C CA . LEU A 1 102 ? -4.363 -9.144 18.973 1.00 78.44 102 LEU A CA 1
ATOM 804 C C . LEU A 1 102 ? -5.212 -10.043 19.880 1.00 78.44 102 LEU A C 1
ATOM 806 O O . LEU A 1 102 ? -5.058 -9.987 21.102 1.00 78.44 102 LEU A O 1
ATOM 810 N N . PRO A 1 103 ? -6.140 -10.838 19.311 1.00 82.56 103 PRO A N 1
ATOM 811 C CA . PRO A 1 103 ? -6.548 -10.871 17.899 1.00 82.56 103 PRO A CA 1
ATOM 812 C C . PRO A 1 103 ? -7.410 -9.661 17.494 1.00 82.56 103 PRO A C 1
ATOM 814 O O . PRO A 1 103 ? -8.130 -9.086 18.315 1.00 82.56 103 PRO A O 1
ATOM 817 N N . CYS A 1 104 ? -7.396 -9.286 16.210 1.00 89.75 104 CYS A N 1
ATOM 818 C CA . CYS A 1 104 ? -8.138 -8.121 15.734 1.00 89.75 104 CYS A CA 1
ATOM 819 C C . CYS A 1 104 ? -9.641 -8.364 15.858 1.00 89.75 104 CYS A C 1
ATOM 821 O O . CYS A 1 104 ? -10.203 -9.266 15.237 1.00 89.75 104 CYS A O 1
ATOM 823 N N . LYS A 1 105 ? -10.334 -7.488 16.591 1.00 88.69 105 LYS A N 1
ATOM 824 C CA . LYS A 1 105 ? -11.780 -7.600 16.850 1.00 88.69 105 LYS A CA 1
ATOM 825 C C . LYS A 1 105 ? -12.650 -7.632 15.586 1.00 88.69 105 LYS A C 1
ATOM 827 O O . LYS A 1 105 ? -13.801 -8.092 15.619 1.00 88.69 105 LYS A O 1
ATOM 832 N N . PHE A 1 106 ? -12.136 -7.102 14.478 1.00 92.25 106 PHE A N 1
ATOM 833 C CA . PHE A 1 106 ? -12.831 -7.106 13.197 1.00 92.25 106 PHE A CA 1
ATOM 834 C C . PHE A 1 106 ? -12.538 -8.319 12.326 1.00 92.25 106 PHE A C 1
ATOM 836 O O . PHE A 1 106 ? -13.282 -8.530 11.370 1.00 92.25 106 PHE A O 1
ATOM 843 N N . TYR A 1 107 ? -11.541 -9.135 12.654 1.00 93.31 107 TYR A N 1
ATOM 844 C CA . TYR A 1 107 ? -11.373 -10.421 12.000 1.00 93.31 107 TYR A CA 1
ATOM 845 C C . TYR A 1 107 ? -12.464 -11.388 12.475 1.00 93.31 107 TYR A C 1
ATOM 847 O O . TYR A 1 107 ? -12.785 -11.473 13.660 1.00 93.31 107 TYR A O 1
ATOM 855 N N . ASP A 1 108 ? -13.098 -12.057 11.523 1.00 93.31 108 ASP A N 1
ATOM 856 C CA . ASP A 1 108 ? -14.029 -13.150 11.755 1.00 93.31 108 ASP A CA 1
ATOM 857 C C . ASP A 1 108 ? -13.285 -14.459 11.455 1.00 93.31 108 ASP A C 1
ATOM 859 O O . ASP A 1 108 ? -12.990 -14.712 10.283 1.00 93.31 108 ASP A O 1
ATOM 863 N N . PRO A 1 109 ? -12.932 -15.261 12.478 1.00 90.94 109 PRO A N 1
ATOM 864 C CA . PRO A 1 109 ? -12.164 -16.486 12.280 1.00 90.94 109 PRO A CA 1
ATOM 865 C C . PRO A 1 109 ? -12.987 -17.597 11.622 1.00 90.94 109 PRO A C 1
ATOM 867 O O . PRO A 1 109 ? -12.410 -18.440 10.942 1.00 90.94 109 PRO A O 1
ATOM 870 N N . VAL A 1 110 ? -14.317 -17.577 11.770 1.00 91.94 110 VAL A N 1
ATOM 871 C CA . VAL A 1 110 ? -15.216 -18.570 11.165 1.00 91.94 110 VAL A CA 1
ATOM 872 C C . VAL A 1 110 ? -15.348 -18.288 9.673 1.00 91.94 110 VAL A C 1
ATOM 874 O O . VAL A 1 110 ? -15.118 -19.161 8.843 1.00 91.94 110 VAL A O 1
ATOM 877 N N . MET A 1 111 ? -15.640 -17.034 9.319 1.00 93.56 111 MET A N 1
ATOM 878 C CA . MET A 1 111 ? -15.799 -16.617 7.921 1.00 93.56 111 MET A CA 1
ATOM 879 C C . MET A 1 111 ? -14.468 -16.282 7.230 1.00 93.56 111 MET A C 1
ATOM 881 O O . MET A 1 111 ? -14.480 -15.891 6.061 1.00 93.56 111 MET A O 1
ATOM 885 N N . ARG A 1 112 ? -13.344 -16.360 7.959 1.00 93.12 112 ARG A N 1
ATOM 886 C CA . ARG A 1 112 ? -11.980 -16.004 7.525 1.00 93.12 112 ARG A CA 1
ATOM 887 C C . ARG A 1 112 ? -11.935 -14.685 6.755 1.00 93.12 112 ARG A C 1
ATOM 889 O O . ARG A 1 112 ? -11.504 -14.627 5.606 1.00 93.12 112 ARG A O 1
ATOM 896 N N . ARG A 1 113 ? -12.457 -13.606 7.349 1.00 93.25 113 ARG A N 1
ATOM 897 C CA . ARG A 1 113 ? -12.511 -12.282 6.693 1.00 93.25 113 ARG A CA 1
ATOM 898 C C . ARG A 1 113 ? -12.560 -11.124 7.677 1.00 93.25 113 ARG A C 1
ATOM 900 O O . ARG A 1 113 ? -13.019 -11.263 8.805 1.00 93.25 113 ARG A O 1
ATOM 907 N N . CYS A 1 114 ? -12.156 -9.942 7.221 1.00 93.94 114 CYS A N 1
ATOM 908 C CA . CYS A 1 114 ? -12.361 -8.710 7.978 1.00 93.94 114 CYS A CA 1
ATOM 909 C C . CYS A 1 114 ? -13.800 -8.202 7.802 1.00 93.94 114 CYS A C 1
ATOM 911 O O . CYS A 1 114 ? -14.259 -7.979 6.683 1.00 93.94 114 CYS A O 1
ATOM 913 N N . LYS A 1 115 ? -14.498 -7.957 8.914 1.00 93.81 115 LYS A N 1
ATOM 914 C CA . LYS A 1 115 ? -15.871 -7.422 8.952 1.00 93.81 115 LYS A CA 1
ATOM 915 C C . LYS A 1 115 ? -15.976 -5.975 8.460 1.00 93.81 115 LYS A C 1
ATOM 917 O O . LYS A 1 115 ? -17.066 -5.527 8.117 1.00 93.81 115 LYS A O 1
ATOM 922 N N . ILE A 1 116 ? -14.858 -5.254 8.416 1.00 94.50 116 ILE A N 1
ATOM 923 C CA . ILE A 1 116 ? -14.772 -3.868 7.939 1.00 94.50 116 ILE A CA 1
ATOM 924 C C . ILE A 1 116 ? -13.785 -3.725 6.774 1.00 94.50 116 ILE A C 1
ATOM 926 O O . ILE A 1 116 ? -13.140 -2.693 6.667 1.00 94.50 116 ILE A O 1
ATOM 930 N N . TYR A 1 117 ? -13.623 -4.745 5.920 1.00 93.44 117 TYR A N 1
ATOM 931 C CA . TYR A 1 117 ? -12.557 -4.769 4.904 1.00 93.44 117 TYR A CA 1
ATOM 932 C C . TYR A 1 117 ? -12.473 -3.485 4.043 1.00 93.44 117 TYR A C 1
ATOM 934 O O . TYR A 1 117 ? -11.383 -2.961 3.824 1.00 93.44 117 TYR A O 1
ATOM 942 N N . ASP A 1 118 ? -13.610 -2.917 3.640 1.00 92.69 118 ASP A N 1
ATOM 943 C CA . ASP A 1 118 ? -13.647 -1.690 2.818 1.00 92.69 118 ASP A CA 1
ATOM 944 C C . ASP A 1 118 ? -13.396 -0.408 3.636 1.00 92.69 118 ASP A C 1
ATOM 946 O O . ASP A 1 118 ? -12.943 0.615 3.126 1.00 92.69 118 ASP A O 1
ATOM 950 N N . ALA A 1 119 ? -13.638 -0.476 4.944 1.00 94.50 119 ALA A N 1
ATOM 951 C CA . ALA A 1 119 ? -13.394 0.593 5.909 1.00 94.50 119 ALA A CA 1
ATOM 952 C C . ALA A 1 119 ? -12.143 0.327 6.759 1.00 94.50 119 ALA A C 1
ATOM 954 O O . ALA A 1 119 ? -12.039 0.835 7.875 1.00 94.50 119 ALA A O 1
ATOM 955 N N . ARG A 1 120 ? -11.215 -0.500 6.255 1.00 93.31 120 ARG A N 1
ATOM 956 C CA . ARG A 1 120 ? -9.938 -0.770 6.920 1.00 93.31 120 ARG A CA 1
ATOM 957 C C . ARG A 1 120 ? -9.201 0.542 7.184 1.00 93.31 120 ARG A C 1
ATOM 959 O O . ARG A 1 120 ? -9.237 1.409 6.306 1.00 93.31 120 ARG A O 1
ATOM 966 N N . PRO A 1 121 ? -8.530 0.661 8.338 1.00 91.62 121 PRO A N 1
ATOM 967 C CA . PRO A 1 121 ? -7.712 1.824 8.628 1.00 91.62 121 PRO A CA 1
ATOM 968 C C . PRO A 1 121 ? -6.509 1.894 7.692 1.00 91.62 121 PRO A C 1
ATOM 970 O O . PRO A 1 121 ? -6.123 0.876 7.102 1.00 91.62 121 PRO A O 1
ATOM 973 N N . TRP A 1 122 ? -5.907 3.076 7.592 1.00 89.62 122 TRP A N 1
ATOM 974 C CA . TRP A 1 122 ? -4.792 3.352 6.695 1.00 89.62 122 TRP A CA 1
ATOM 975 C C . TRP A 1 122 ? -3.662 2.325 6.817 1.00 89.62 122 TRP A C 1
ATOM 977 O O . TRP A 1 122 ? -3.286 1.715 5.818 1.00 89.62 122 TRP A O 1
ATOM 987 N N . SER A 1 123 ? -3.209 2.009 8.037 1.00 89.12 123 SER A N 1
ATOM 988 C CA . SER A 1 123 ? -2.143 1.016 8.266 1.00 89.12 123 SER A CA 1
ATOM 989 C C . SER A 1 123 ? -2.469 -0.367 7.686 1.00 89.12 123 SER A C 1
ATOM 991 O O . SER A 1 123 ? -1.597 -1.040 7.144 1.00 89.12 123 SER A O 1
ATOM 993 N N . CYS A 1 124 ? -3.737 -0.787 7.735 1.00 90.94 124 CYS A N 1
ATOM 994 C CA . CYS A 1 124 ? -4.176 -2.049 7.133 1.00 90.94 124 CYS A CA 1
ATOM 995 C C . CYS A 1 124 ? -4.327 -1.978 5.607 1.00 90.94 124 CYS A C 1
ATOM 997 O O . CYS A 1 124 ? -4.417 -3.030 4.968 1.00 90.94 124 CYS A O 1
ATOM 999 N N . ARG A 1 125 ? -4.452 -0.774 5.038 1.00 91.31 125 ARG A N 1
ATOM 1000 C CA . ARG A 1 125 ? -4.526 -0.552 3.591 1.00 91.31 125 ARG A CA 1
ATOM 1001 C C . ARG A 1 125 ? -3.144 -0.571 2.969 1.00 91.31 125 ARG A C 1
ATOM 1003 O O . ARG A 1 125 ? -3.014 -1.222 1.955 1.00 91.31 125 ARG A O 1
ATOM 1010 N N . ILE A 1 126 ? -2.149 0.063 3.592 1.00 90.50 126 ILE A N 1
ATOM 1011 C CA . ILE A 1 126 ? -0.778 0.169 3.058 1.00 90.50 126 ILE A CA 1
ATOM 1012 C C . ILE A 1 126 ? 0.058 -1.111 3.212 1.00 90.50 126 ILE A C 1
ATOM 1014 O O . ILE A 1 126 ? 1.009 -1.335 2.459 1.00 90.50 126 ILE A O 1
ATOM 1018 N N . PHE A 1 127 ? -0.300 -1.980 4.160 1.00 90.62 127 PHE A N 1
ATOM 1019 C CA . PHE A 1 127 ? 0.322 -3.294 4.304 1.00 90.62 127 PHE A CA 1
ATOM 1020 C C . PHE A 1 127 ? 0.082 -4.142 3.036 1.00 90.62 127 PHE A C 1
ATOM 1022 O O . PHE A 1 127 ? -1.055 -4.183 2.557 1.00 90.62 127 PHE A O 1
ATOM 1029 N N . PRO A 1 128 ? 1.088 -4.857 2.490 1.00 91.62 128 PRO A N 1
ATOM 1030 C CA . PRO A 1 128 ? 2.409 -5.124 3.074 1.00 91.62 128 PRO A CA 1
ATOM 1031 C C . PRO A 1 128 ? 3.567 -4.278 2.522 1.00 91.62 128 PRO A C 1
ATOM 1033 O O . PRO A 1 128 ? 4.681 -4.418 3.001 1.00 91.62 128 PRO A O 1
ATOM 1036 N N . PHE A 1 129 ? 3.351 -3.431 1.512 1.00 92.50 129 PHE A N 1
ATOM 1037 C CA . PHE A 1 129 ? 4.463 -2.850 0.740 1.00 92.50 129 PHE A CA 1
ATOM 1038 C C . PHE A 1 129 ? 4.695 -1.351 0.971 1.00 92.50 129 PHE A C 1
ATOM 1040 O O . PHE A 1 129 ? 5.804 -0.860 0.752 1.00 92.50 129 PHE A O 1
ATOM 1047 N N . ILE A 1 130 ? 3.686 -0.598 1.410 1.00 89.56 130 ILE A N 1
ATOM 1048 C CA . ILE A 1 130 ? 3.741 0.870 1.499 1.00 89.56 130 ILE A CA 1
ATOM 1049 C C . ILE A 1 130 ? 3.993 1.323 2.950 1.00 89.56 130 ILE A C 1
ATOM 1051 O O . ILE A 1 130 ? 3.643 0.634 3.908 1.00 89.56 130 IL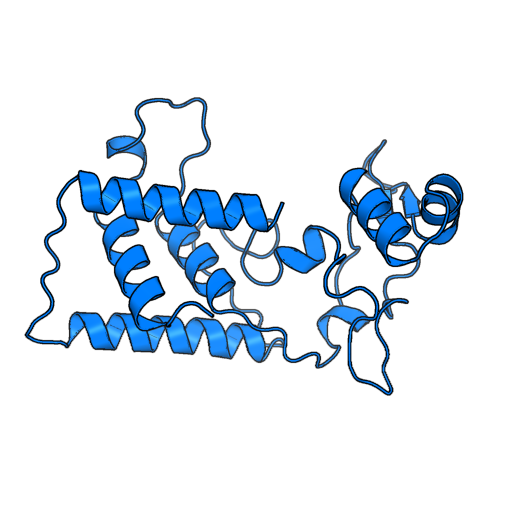E A O 1
ATOM 1055 N N . GLY A 1 131 ? 4.609 2.501 3.113 1.00 79.25 131 GLY A N 1
ATOM 1056 C CA . GLY A 1 131 ? 4.815 3.163 4.405 1.00 79.25 131 GLY A CA 1
ATOM 1057 C C . GLY A 1 131 ? 5.846 2.458 5.286 1.00 79.25 131 GLY A C 1
ATOM 1058 O O . GLY A 1 131 ? 6.903 2.062 4.795 1.00 79.25 131 GLY A O 1
ATOM 1059 N N . ILE A 1 132 ? 5.517 2.284 6.573 1.00 68.81 132 ILE A N 1
ATOM 1060 C CA . ILE A 1 132 ? 6.392 1.688 7.606 1.00 68.81 132 ILE A CA 1
ATOM 1061 C C . ILE A 1 132 ? 6.822 0.241 7.314 1.00 68.81 132 ILE A C 1
ATOM 1063 O O . ILE A 1 132 ? 7.746 -0.261 7.943 1.00 68.81 132 ILE A O 1
ATOM 1067 N N . TYR A 1 133 ? 6.140 -0.433 6.386 1.00 69.06 133 TYR A N 1
ATOM 1068 C CA . TYR A 1 133 ? 6.372 -1.842 6.073 1.00 69.06 133 TYR A CA 1
ATOM 1069 C C . TYR A 1 133 ? 7.381 -2.067 4.936 1.00 69.06 133 TYR A C 1
ATOM 1071 O O . TYR A 1 133 ? 7.818 -3.193 4.725 1.00 69.06 133 TYR A O 1
ATOM 1079 N N . GLY A 1 134 ? 7.802 -1.019 4.218 1.00 64.00 134 GLY A N 1
ATOM 1080 C CA . GLY A 1 134 ? 8.856 -1.147 3.203 1.00 64.00 134 GLY A CA 1
ATOM 1081 C C . GLY A 1 134 ? 10.186 -0.520 3.615 1.00 64.00 134 GLY A C 1
ATOM 1082 O O . GLY A 1 134 ? 10.317 0.040 4.700 1.00 64.00 134 GLY A O 1
ATOM 1083 N N . SER A 1 135 ? 11.198 -0.680 2.764 1.00 72.88 135 SER A N 1
ATOM 1084 C CA . SER A 1 135 ? 12.552 -0.147 2.952 1.00 72.88 135 SER A CA 1
ATOM 1085 C C . SER A 1 135 ? 12.863 0.889 1.878 1.00 72.88 135 SER A C 1
ATOM 1087 O O . SER A 1 135 ? 12.264 0.858 0.803 1.00 72.88 135 SER A O 1
ATOM 1089 N N . GLU A 1 136 ? 13.765 1.813 2.208 1.00 78.81 136 GLU A N 1
ATOM 1090 C CA . GLU A 1 136 ? 14.279 2.824 1.278 1.00 78.81 136 GLU A CA 1
ATOM 1091 C C . GLU A 1 136 ? 15.140 2.184 0.176 1.00 78.81 136 GLU A C 1
ATOM 1093 O O . GLU A 1 136 ? 15.069 2.594 -0.977 1.00 78.81 136 GLU A O 1
ATOM 1098 N N . ASP A 1 137 ? 15.866 1.110 0.503 1.00 86.12 137 ASP A N 1
ATOM 1099 C CA . ASP A 1 137 ? 16.829 0.482 -0.408 1.00 86.12 137 ASP A CA 1
ATOM 1100 C C . ASP A 1 137 ? 16.252 -0.689 -1.215 1.00 86.12 137 ASP A C 1
ATOM 1102 O O . ASP A 1 137 ? 16.759 -1.018 -2.287 1.00 86.12 137 ASP A O 1
ATOM 1106 N N . GLN A 1 138 ? 15.214 -1.365 -0.707 1.00 88.06 138 GLN A N 1
ATOM 1107 C CA . GLN A 1 138 ? 14.651 -2.549 -1.366 1.00 88.06 138 GLN A CA 1
ATOM 1108 C C . GLN A 1 138 ? 13.177 -2.818 -1.042 1.00 88.06 138 GLN A C 1
ATOM 1110 O O . GLN A 1 138 ? 12.642 -2.443 0.006 1.00 88.06 138 GLN A O 1
ATOM 1115 N N . VAL A 1 139 ? 12.515 -3.563 -1.933 1.00 90.00 139 VAL A N 1
ATOM 1116 C CA . VAL A 1 139 ? 11.170 -4.092 -1.684 1.00 90.00 139 VAL A CA 1
ATOM 1117 C C . VAL A 1 139 ? 11.256 -5.202 -0.635 1.00 90.00 139 VAL A C 1
ATOM 1119 O O . VAL A 1 139 ? 11.797 -6.274 -0.892 1.00 90.00 139 VAL A O 1
ATOM 1122 N N . LYS A 1 140 ? 10.688 -4.967 0.550 1.00 89.94 140 LYS A N 1
ATOM 1123 C CA . LYS A 1 140 ? 10.571 -5.995 1.590 1.00 89.94 140 LYS A CA 1
ATOM 1124 C C . LYS A 1 140 ? 9.395 -6.920 1.299 1.00 89.94 140 LYS A C 1
ATOM 1126 O O . LYS A 1 140 ? 8.267 -6.468 1.109 1.00 89.94 140 LYS A O 1
ATOM 1131 N N . ILE A 1 141 ? 9.660 -8.223 1.302 1.00 90.19 141 ILE A N 1
ATOM 1132 C CA . ILE A 1 141 ? 8.641 -9.260 1.148 1.00 90.19 141 ILE A CA 1
ATOM 1133 C C . ILE A 1 141 ? 8.296 -9.798 2.533 1.00 90.19 141 ILE A C 1
ATOM 1135 O O . ILE A 1 141 ? 9.163 -10.269 3.263 1.00 90.19 141 ILE A O 1
ATOM 1139 N N . HIS A 1 142 ? 7.017 -9.759 2.89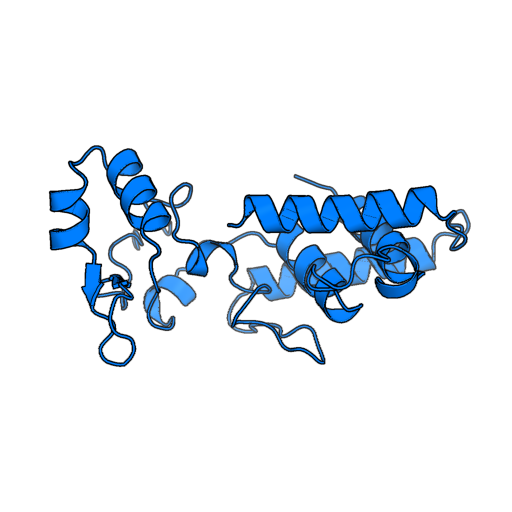6 1.00 88.25 142 HIS A N 1
ATOM 1140 C CA . HIS A 1 142 ? 6.542 -10.403 4.115 1.00 88.25 142 HIS 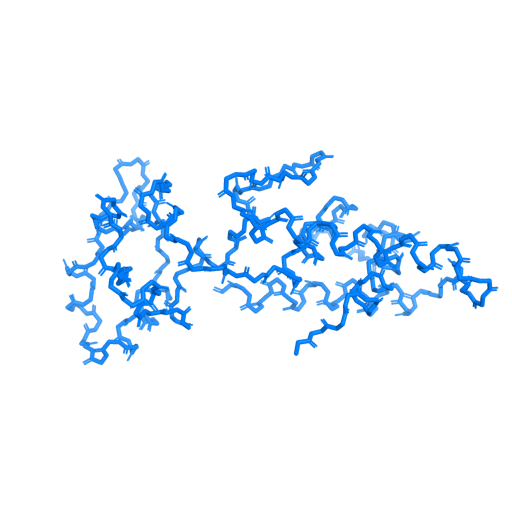A CA 1
ATOM 1141 C C . HIS A 1 142 ? 6.303 -11.892 3.847 1.00 88.25 142 HIS A C 1
ATOM 1143 O O . HIS A 1 142 ? 5.217 -12.278 3.432 1.00 88.25 142 HIS A O 1
ATOM 1149 N N . GLU A 1 143 ? 7.299 -12.744 4.084 1.00 88.06 143 GLU A N 1
ATOM 1150 C CA . GLU A 1 143 ? 7.234 -14.182 3.753 1.00 88.06 143 GLU A CA 1
ATOM 1151 C C . GLU A 1 143 ? 6.040 -14.916 4.389 1.00 88.06 143 GLU A C 1
ATOM 1153 O O . GLU A 1 143 ? 5.459 -15.817 3.788 1.00 88.06 143 GLU A O 1
ATOM 1158 N N . SER A 1 144 ? 5.596 -14.479 5.571 1.00 87.69 144 SER A N 1
ATOM 1159 C CA . SER A 1 144 ? 4.404 -15.014 6.245 1.00 87.69 144 SER A CA 1
ATOM 1160 C C . SER A 1 144 ? 3.076 -14.621 5.577 1.00 87.69 144 SER A C 1
ATOM 1162 O O . SER A 1 144 ? 2.011 -15.134 5.937 1.00 87.69 144 SER A O 1
ATOM 1164 N N . CYS A 1 145 ? 3.111 -13.712 4.601 1.00 92.19 145 CYS A N 1
ATOM 1165 C CA . CYS A 1 145 ? 1.975 -13.280 3.805 1.00 92.19 145 CYS A CA 1
ATOM 1166 C C . CYS A 1 145 ? 2.073 -13.862 2.388 1.00 92.19 145 CYS A C 1
ATOM 1168 O O . CYS A 1 145 ? 2.671 -13.285 1.485 1.00 92.19 145 CYS A O 1
ATOM 1170 N N . ALA A 1 146 ? 1.394 -14.983 2.148 1.00 93.62 146 ALA A N 1
ATOM 1171 C CA . ALA A 1 146 ? 1.353 -15.598 0.819 1.00 93.62 146 ALA A CA 1
ATOM 1172 C C . ALA A 1 146 ? 0.846 -14.637 -0.282 1.00 93.62 146 ALA A C 1
ATOM 1174 O O . ALA A 1 146 ? 1.337 -14.679 -1.409 1.00 93.62 146 ALA A O 1
ATOM 1175 N N . GLY A 1 147 ? -0.047 -13.697 0.053 1.00 95.31 147 GLY A N 1
ATOM 1176 C CA . GLY A 1 147 ? -0.473 -12.636 -0.865 1.00 95.31 147 GLY A CA 1
ATOM 1177 C C . GLY A 1 147 ? 0.659 -11.692 -1.294 1.00 95.31 147 GLY A C 1
ATOM 1178 O O . GLY A 1 147 ? 0.700 -11.301 -2.457 1.00 95.31 147 GLY A O 1
ATOM 1179 N N . SER A 1 148 ? 1.603 -11.346 -0.405 1.00 94.75 148 SER A N 1
ATOM 1180 C CA . SER A 1 148 ? 2.748 -10.506 -0.791 1.00 94.75 148 SER A CA 1
ATOM 1181 C C . SER A 1 148 ? 3.731 -11.269 -1.666 1.00 94.75 148 SER A C 1
ATOM 1183 O O . SER A 1 148 ? 4.193 -10.733 -2.667 1.00 94.75 148 SER A O 1
ATOM 1185 N N . VAL A 1 149 ? 4.002 -12.536 -1.335 1.00 96.12 149 VAL A N 1
ATOM 1186 C CA . VAL A 1 149 ? 4.868 -13.399 -2.153 1.00 96.12 149 VAL A CA 1
ATOM 1187 C C . VAL A 1 149 ? 4.305 -13.527 -3.572 1.00 96.12 149 VAL A C 1
ATOM 1189 O O . VAL A 1 149 ? 5.031 -13.338 -4.546 1.00 96.12 149 VAL A O 1
ATOM 1192 N N . LYS A 1 150 ? 2.992 -13.767 -3.701 1.00 96.88 150 LYS A N 1
ATOM 1193 C CA . LYS A 1 150 ? 2.310 -13.834 -5.002 1.00 96.88 150 LYS A CA 1
ATOM 1194 C C . LYS A 1 150 ? 2.381 -12.518 -5.774 1.00 96.88 150 LYS A C 1
ATOM 1196 O O . LYS A 1 150 ? 2.665 -12.551 -6.963 1.00 96.88 150 LYS A O 1
ATOM 1201 N N . ALA A 1 151 ? 2.160 -11.379 -5.117 1.00 96.81 151 ALA A N 1
ATOM 1202 C CA . ALA A 1 151 ? 2.180 -10.074 -5.778 1.00 96.81 151 ALA A CA 1
ATOM 1203 C C . ALA A 1 151 ? 3.554 -9.738 -6.377 1.00 96.81 151 ALA A C 1
ATOM 1205 O O . ALA A 1 151 ? 3.630 -9.286 -7.517 1.00 96.81 151 ALA A O 1
ATOM 1206 N N . VAL A 1 152 ? 4.632 -10.006 -5.630 1.00 96.69 152 VAL A N 1
ATOM 1207 C CA . VAL A 1 152 ? 6.006 -9.808 -6.118 1.00 96.69 152 VAL A CA 1
ATOM 1208 C C . VAL A 1 152 ? 6.287 -10.739 -7.286 1.00 96.69 152 VAL A C 1
ATOM 1210 O O . VAL A 1 152 ? 6.721 -10.271 -8.330 1.00 96.69 152 VAL A O 1
ATOM 1213 N N . LYS A 1 153 ? 5.965 -12.032 -7.144 1.00 97.50 153 LYS A N 1
ATOM 1214 C CA . LYS A 1 153 ? 6.142 -13.015 -8.217 1.00 97.50 153 LYS A CA 1
ATOM 1215 C C . LYS A 1 153 ? 5.435 -12.581 -9.506 1.00 97.50 153 LYS A C 1
ATOM 1217 O O . LYS A 1 153 ? 6.065 -12.546 -10.554 1.00 97.50 153 LYS A O 1
ATOM 1222 N N . MET A 1 154 ? 4.166 -12.180 -9.408 1.00 97.81 154 MET A N 1
ATOM 1223 C CA . MET A 1 154 ? 3.384 -11.699 -10.551 1.00 97.81 154 MET A CA 1
ATOM 1224 C C . MET A 1 154 ? 4.006 -10.465 -11.210 1.00 97.81 154 MET A C 1
ATOM 1226 O O . MET A 1 154 ? 3.981 -10.353 -12.433 1.00 97.81 154 MET A O 1
ATOM 1230 N N . LEU A 1 155 ? 4.539 -9.526 -10.421 1.00 98.06 155 LEU A N 1
ATOM 1231 C CA . LEU A 1 155 ? 5.202 -8.346 -10.968 1.00 98.06 155 LEU A CA 1
ATOM 1232 C C . LEU A 1 155 ? 6.502 -8.718 -11.686 1.00 98.06 155 LEU A C 1
ATOM 1234 O O . LEU A 1 155 ? 6.736 -8.229 -12.786 1.00 98.06 155 LEU A O 1
ATOM 1238 N N . THR A 1 156 ? 7.330 -9.565 -11.070 1.00 97.75 156 THR A N 1
ATOM 1239 C CA . THR A 1 156 ? 8.596 -10.034 -11.646 1.00 97.75 156 THR A CA 1
ATOM 1240 C C . THR A 1 156 ? 8.355 -10.734 -12.977 1.00 97.75 156 THR A C 1
ATOM 1242 O O . THR A 1 156 ? 8.930 -10.324 -13.979 1.00 97.75 156 THR A O 1
ATOM 1245 N N . GLU A 1 157 ? 7.437 -11.703 -13.010 1.00 98.12 157 GLU A N 1
ATOM 1246 C CA . GLU A 1 157 ? 7.074 -12.426 -14.233 1.00 98.12 157 GLU A CA 1
ATOM 1247 C C . GLU A 1 157 ? 6.572 -11.463 -15.318 1.00 98.12 157 GLU A C 1
ATOM 1249 O O . GLU A 1 157 ? 7.060 -11.500 -16.442 1.00 98.12 157 GLU A O 1
ATOM 1254 N N . ALA A 1 158 ? 5.683 -10.525 -14.978 1.00 98.12 158 ALA A N 1
ATOM 1255 C CA . ALA A 1 158 ? 5.159 -9.557 -15.942 1.00 98.12 158 ALA A CA 1
ATOM 1256 C C . ALA A 1 158 ? 6.228 -8.587 -16.487 1.00 98.12 158 ALA A C 1
ATOM 1258 O O . ALA A 1 158 ? 6.153 -8.162 -17.642 1.00 98.12 158 ALA A O 1
ATOM 1259 N N . VAL A 1 159 ? 7.212 -8.204 -15.668 1.00 97.75 159 VAL A N 1
ATOM 1260 C CA . VAL A 1 159 ? 8.349 -7.379 -16.108 1.00 97.75 159 VAL A CA 1
ATOM 1261 C C . VAL A 1 159 ? 9.269 -8.176 -17.031 1.00 97.75 159 VAL A C 1
ATOM 1263 O O . VAL A 1 159 ? 9.698 -7.646 -18.057 1.00 97.75 159 VAL A O 1
ATOM 1266 N N . ASP A 1 160 ? 9.559 -9.431 -16.695 1.00 97.62 160 ASP A N 1
ATOM 1267 C CA . ASP A 1 160 ? 10.419 -10.303 -17.498 1.00 97.62 160 ASP A CA 1
ATOM 1268 C C . ASP A 1 160 ? 9.767 -10.660 -18.841 1.00 97.62 160 ASP A C 1
ATOM 1270 O O . ASP A 1 160 ? 10.424 -10.602 -19.882 1.00 97.62 160 ASP A O 1
ATOM 1274 N N . GLU A 1 161 ? 8.460 -10.923 -18.854 1.00 96.75 161 GLU A N 1
ATOM 1275 C CA . GLU A 1 161 ? 7.668 -11.097 -20.077 1.00 96.75 161 GLU A CA 1
ATOM 1276 C C . GLU A 1 161 ? 7.765 -9.867 -20.989 1.00 96.75 161 GLU A C 1
ATOM 1278 O O . GLU A 1 161 ? 8.047 -10.005 -22.175 1.00 96.75 161 GLU A O 1
ATOM 1283 N N . LEU A 1 162 ? 7.600 -8.651 -20.453 1.00 96.31 162 LEU A N 1
ATOM 1284 C CA . LEU A 1 162 ? 7.753 -7.424 -21.246 1.00 96.31 162 LEU A CA 1
ATOM 1285 C C . LEU A 1 162 ? 9.167 -7.259 -21.802 1.00 96.31 162 LEU A C 1
ATOM 1287 O O . LEU A 1 162 ? 9.329 -6.844 -22.941 1.00 96.31 162 LEU A O 1
ATOM 1291 N N . ARG A 1 163 ? 10.197 -7.571 -21.012 1.00 94.75 163 ARG A N 1
ATOM 1292 C CA . ARG A 1 163 ? 11.598 -7.436 -21.441 1.00 94.75 163 ARG A CA 1
ATOM 1293 C C . ARG A 1 163 ? 12.003 -8.454 -22.503 1.00 94.75 163 ARG A C 1
ATOM 1295 O O . ARG A 1 163 ? 12.931 -8.186 -23.261 1.00 94.75 163 ARG A O 1
ATOM 1302 N N . THR A 1 164 ? 11.353 -9.614 -22.525 1.00 95.69 164 THR A N 1
ATOM 1303 C CA . THR A 1 164 ? 11.622 -10.697 -23.483 1.00 95.69 164 THR A CA 1
ATOM 1304 C C . THR A 1 164 ? 10.723 -10.644 -24.719 1.00 95.69 164 THR A C 1
ATOM 1306 O O . THR A 1 164 ? 11.032 -11.289 -25.720 1.00 95.69 164 THR A O 1
ATOM 1309 N N . ASP A 1 165 ? 9.649 -9.852 -24.682 1.00 95.06 165 ASP A N 1
ATOM 1310 C CA . ASP A 1 165 ? 8.760 -9.593 -25.812 1.00 95.06 165 ASP A CA 1
ATOM 1311 C C . ASP A 1 165 ? 9.520 -8.848 -26.933 1.00 95.06 165 ASP A C 1
ATOM 1313 O O . ASP A 1 165 ? 9.919 -7.696 -26.749 1.00 95.06 165 ASP A O 1
ATOM 1317 N N . PRO A 1 166 ? 9.709 -9.451 -28.124 1.00 93.81 166 PRO A N 1
ATOM 1318 C CA . PRO A 1 166 ? 10.462 -8.830 -29.217 1.00 93.81 166 PRO A CA 1
ATOM 1319 C C . PRO A 1 166 ? 9.770 -7.589 -29.798 1.00 93.81 166 PRO A C 1
ATOM 1321 O O . PRO A 1 166 ? 10.390 -6.833 -30.544 1.00 93.81 166 PRO A O 1
ATOM 1324 N N . THR A 1 167 ? 8.486 -7.379 -29.491 1.00 93.44 167 THR A N 1
ATOM 1325 C CA . THR A 1 167 ? 7.722 -6.200 -29.919 1.00 93.44 167 THR A CA 1
ATOM 1326 C C . THR A 1 167 ? 7.811 -5.047 -28.919 1.00 93.44 167 THR A C 1
ATOM 1328 O O . THR A 1 167 ? 7.388 -3.929 -29.224 1.00 93.44 167 THR A O 1
ATOM 1331 N N . PHE A 1 168 ? 8.356 -5.289 -27.724 1.00 93.06 168 PHE A N 1
ATOM 1332 C CA . PHE A 1 168 ? 8.469 -4.279 -26.686 1.00 93.06 168 PHE A CA 1
ATOM 1333 C C . PHE A 1 168 ? 9.597 -3.286 -26.986 1.00 93.06 168 PHE A C 1
ATOM 1335 O O . PHE A 1 168 ? 10.751 -3.656 -27.198 1.00 93.06 168 PHE A O 1
ATOM 1342 N N . SER A 1 169 ? 9.265 -1.993 -26.951 1.00 90.88 169 SER A N 1
ATOM 1343 C CA . SER A 1 169 ? 10.240 -0.905 -27.030 1.00 90.88 169 SER A CA 1
ATOM 1344 C C . SER A 1 169 ? 10.487 -0.322 -25.633 1.00 90.88 169 SER A C 1
ATOM 1346 O O . SER A 1 169 ? 9.533 0.149 -25.008 1.00 90.88 169 SER A O 1
ATOM 1348 N N . PRO A 1 170 ? 11.743 -0.285 -25.145 1.00 87.19 170 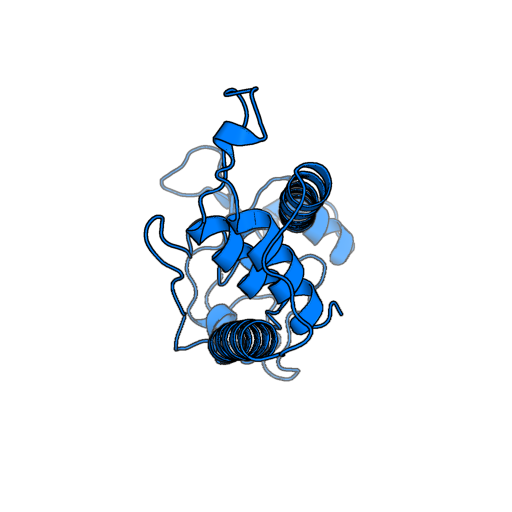PRO A N 1
ATOM 1349 C CA . PRO A 1 170 ? 12.089 0.339 -23.868 1.00 87.19 170 PRO A CA 1
ATOM 1350 C C . PRO A 1 170 ? 12.237 1.869 -23.966 1.00 87.19 170 PRO A C 1
ATOM 1352 O O . PRO A 1 170 ? 12.630 2.513 -22.994 1.00 87.19 170 PRO A O 1
ATOM 1355 N N . PHE A 1 171 ? 11.968 2.459 -25.134 1.00 92.00 171 PHE A N 1
ATOM 1356 C CA . PHE A 1 171 ? 12.042 3.901 -25.341 1.00 92.00 171 PHE A CA 1
ATOM 1357 C C . PHE A 1 171 ? 10.698 4.554 -25.022 1.00 92.00 171 PHE A C 1
ATOM 1359 O O . PHE A 1 171 ? 9.700 4.310 -25.700 1.00 92.00 171 PHE A O 1
ATOM 1366 N N . PHE A 1 172 ? 10.694 5.419 -24.008 1.00 94.69 172 PHE A N 1
ATOM 1367 C CA . PHE A 1 172 ? 9.516 6.164 -23.573 1.00 94.69 172 PHE A CA 1
ATOM 1368 C C . PHE A 1 172 ? 9.758 7.662 -23.711 1.00 94.69 172 PHE A C 1
ATOM 1370 O O . PHE A 1 172 ? 10.799 8.169 -23.291 1.00 94.69 172 PHE A O 1
ATOM 1377 N N . ASP A 1 173 ? 8.788 8.373 -24.280 1.00 94.38 173 ASP A N 1
ATOM 1378 C CA . ASP A 1 173 ? 8.814 9.831 -24.285 1.00 94.38 173 ASP A CA 1
ATOM 1379 C C . ASP A 1 173 ? 8.493 10.406 -22.892 1.00 94.38 173 ASP A C 1
ATOM 1381 O O . ASP A 1 173 ? 7.952 9.733 -22.009 1.00 94.38 173 ASP A O 1
ATOM 1385 N N . MET A 1 174 ? 8.819 11.685 -22.699 1.00 93.19 174 MET A N 1
ATOM 1386 C CA . MET A 1 174 ? 8.625 12.401 -21.432 1.00 93.19 174 MET A CA 1
ATOM 1387 C C . MET A 1 174 ? 7.174 12.365 -20.933 1.00 93.19 174 MET A C 1
ATOM 1389 O O . MET A 1 174 ? 6.925 12.319 -19.728 1.00 93.19 174 MET A O 1
ATOM 1393 N N . GLU A 1 175 ? 6.207 12.378 -21.847 1.00 94.25 175 GLU A N 1
ATOM 1394 C CA . GLU A 1 175 ? 4.791 12.425 -21.506 1.00 94.25 175 GLU A CA 1
ATOM 1395 C C . GLU A 1 175 ? 4.291 11.049 -21.033 1.00 94.25 175 GLU A C 1
ATOM 1397 O O . GLU A 1 175 ? 3.517 10.955 -20.078 1.00 94.25 175 GLU A O 1
ATOM 1402 N N . MET A 1 176 ? 4.776 9.956 -21.629 1.00 95.50 176 MET A N 1
ATOM 1403 C CA . MET A 1 176 ? 4.555 8.595 -21.131 1.00 95.50 176 MET A CA 1
ATOM 1404 C C . MET A 1 176 ? 5.091 8.429 -19.710 1.00 95.50 176 MET A C 1
ATOM 1406 O O . MET A 1 176 ? 4.356 7.955 -18.839 1.00 95.50 176 MET A O 1
ATOM 1410 N N . VAL A 1 177 ? 6.330 8.867 -19.462 1.00 95.56 177 VAL A N 1
ATOM 1411 C CA . VAL A 1 177 ? 6.957 8.805 -18.134 1.00 95.56 177 VAL A CA 1
ATOM 1412 C C . VAL A 1 177 ? 6.139 9.601 -17.118 1.00 95.56 177 VAL A C 1
ATOM 1414 O O . VAL A 1 177 ? 5.775 9.075 -16.065 1.00 95.56 177 VAL A O 1
ATOM 1417 N N . LYS A 1 178 ? 5.778 10.848 -17.444 1.00 93.88 178 LYS A N 1
ATOM 1418 C CA . LYS A 1 178 ? 4.988 11.720 -16.566 1.00 93.88 178 LYS A CA 1
ATOM 1419 C C . LYS A 1 178 ? 3.635 11.106 -16.211 1.00 93.88 178 LYS A C 1
ATOM 1421 O O . LYS A 1 178 ? 3.271 11.074 -15.035 1.00 93.88 178 LYS A O 1
ATOM 1426 N N . ARG A 1 179 ? 2.908 10.568 -17.196 1.00 95.44 179 ARG A N 1
ATOM 1427 C CA . ARG A 1 179 ? 1.621 9.888 -16.967 1.00 95.44 179 ARG A CA 1
ATOM 1428 C C . ARG A 1 179 ? 1.767 8.648 -16.093 1.00 95.44 179 ARG A C 1
ATOM 1430 O O . ARG A 1 179 ? 0.918 8.409 -15.237 1.00 95.44 179 ARG A O 1
ATOM 1437 N N . ALA A 1 180 ? 2.826 7.864 -16.283 1.00 96.62 180 ALA A N 1
ATOM 1438 C CA . ALA A 1 180 ? 3.081 6.685 -15.465 1.00 96.62 180 ALA A CA 1
ATOM 1439 C C . ALA A 1 180 ? 3.379 7.062 -14.005 1.00 96.62 180 ALA A C 1
ATOM 1441 O O . ALA A 1 180 ? 2.761 6.513 -13.093 1.00 96.62 180 ALA A O 1
ATOM 1442 N N . LYS A 1 181 ? 4.249 8.055 -13.779 1.00 95.31 181 LYS A N 1
ATOM 1443 C CA . LYS A 1 181 ? 4.541 8.577 -12.435 1.00 95.31 181 LYS A CA 1
ATOM 1444 C C . LYS A 1 181 ? 3.291 9.148 -11.759 1.00 95.31 181 LYS A C 1
ATOM 1446 O O . LYS A 1 181 ? 3.047 8.850 -10.592 1.00 95.31 181 LYS A O 1
ATOM 1451 N N . GLN A 1 182 ? 2.469 9.909 -12.489 1.00 93.31 182 GLN A N 1
ATOM 1452 C CA . GLN A 1 182 ? 1.204 10.430 -11.964 1.00 93.31 182 GLN A CA 1
ATOM 1453 C C . GLN A 1 182 ? 0.248 9.300 -11.568 1.00 93.31 182 GLN A C 1
ATOM 1455 O O . GLN A 1 182 ? -0.304 9.333 -10.477 1.00 93.31 182 GLN A O 1
ATOM 1460 N N . TRP A 1 183 ? 0.128 8.254 -12.388 1.00 95.75 183 TRP A N 1
ATOM 1461 C CA . TRP A 1 183 ? -0.715 7.103 -12.064 1.00 95.75 183 TRP A CA 1
ATOM 1462 C C . TRP A 1 183 ? -0.320 6.434 -10.738 1.00 95.75 183 TRP A C 1
ATOM 1464 O O . TRP A 1 183 ? -1.187 6.086 -9.939 1.00 95.75 183 TRP A O 1
ATOM 1474 N N . PHE A 1 184 ? 0.979 6.288 -10.459 1.00 95.12 184 PHE A N 1
ATOM 1475 C CA . PHE A 1 184 ? 1.443 5.765 -9.169 1.00 95.12 184 PHE A CA 1
ATOM 1476 C C . PHE A 1 184 ? 1.144 6.710 -7.996 1.00 95.12 184 PHE A C 1
ATOM 1478 O O . PHE A 1 184 ? 0.807 6.234 -6.910 1.00 95.12 184 PHE A O 1
ATOM 1485 N N . LYS A 1 185 ? 1.228 8.032 -8.202 1.00 91.06 185 LYS A N 1
ATOM 1486 C CA . LYS A 1 185 ? 0.811 9.025 -7.196 1.00 91.06 185 LYS A CA 1
ATOM 1487 C C . LYS A 1 185 ? -0.685 8.908 -6.897 1.00 91.06 185 LYS A C 1
ATOM 1489 O O . LYS A 1 185 ? -1.057 8.814 -5.731 1.00 91.06 185 LYS A O 1
ATOM 1494 N N . ASP A 1 186 ? -1.516 8.782 -7.929 1.00 92.56 186 ASP A N 1
ATOM 1495 C CA . ASP A 1 186 ? -2.964 8.617 -7.774 1.00 92.56 186 ASP A CA 1
ATOM 1496 C C . ASP A 1 186 ? -3.296 7.334 -6.991 1.00 92.56 186 ASP A C 1
ATOM 1498 O O . ASP A 1 186 ? -4.131 7.349 -6.088 1.00 92.56 186 ASP A O 1
ATOM 1502 N N . VAL A 1 187 ? -2.595 6.225 -7.268 1.00 91.81 187 VAL A N 1
ATOM 1503 C CA . VAL A 1 187 ? -2.719 4.979 -6.488 1.00 91.81 187 VAL A CA 1
ATOM 1504 C C . VAL A 1 187 ? -2.419 5.223 -5.007 1.00 91.81 187 VAL A C 1
ATOM 1506 O O . VAL A 1 187 ? -3.190 4.776 -4.154 1.00 91.81 187 VAL A O 1
ATOM 1509 N N . LEU A 1 188 ? -1.333 5.934 -4.687 1.00 87.50 188 LEU A N 1
ATOM 1510 C CA . LEU A 1 188 ? -0.987 6.264 -3.302 1.00 87.50 188 LEU A CA 1
ATOM 1511 C C . LEU A 1 188 ? -2.064 7.107 -2.612 1.00 87.50 188 LEU A C 1
ATOM 1513 O O . LEU A 1 188 ? -2.316 6.928 -1.421 1.00 87.50 188 LEU A O 1
ATOM 1517 N N . ASP A 1 189 ? -2.726 7.995 -3.343 1.00 87.12 189 ASP A N 1
ATOM 1518 C CA . ASP A 1 189 ? -3.802 8.809 -2.786 1.00 87.12 189 ASP A CA 1
ATOM 1519 C C . ASP A 1 189 ? -5.074 7.995 -2.527 1.00 87.12 189 ASP A C 1
ATOM 1521 O O . ASP A 1 189 ? -5.788 8.274 -1.567 1.00 87.12 189 ASP A O 1
ATOM 1525 N N . THR A 1 190 ? -5.322 6.917 -3.282 1.00 85.12 190 THR A N 1
ATOM 1526 C CA . THR A 1 190 ? -6.454 6.014 -2.990 1.00 85.12 190 THR A CA 1
ATOM 1527 C C . THR A 1 190 ? -6.277 5.178 -1.721 1.00 85.12 190 THR A C 1
ATOM 1529 O O . THR A 1 190 ? -7.267 4.699 -1.157 1.00 85.12 190 THR A O 1
ATOM 1532 N N . VAL A 1 191 ? -5.032 4.965 -1.275 1.00 80.25 191 VAL A N 1
ATOM 1533 C CA . VAL A 1 191 ? -4.750 4.178 -0.064 1.00 80.25 191 VAL A CA 1
ATOM 1534 C C . VAL A 1 191 ? -4.710 5.023 1.208 1.00 80.25 191 VAL A C 1
ATOM 1536 O O . VAL A 1 191 ? -4.841 4.436 2.286 1.00 80.25 191 VAL A O 1
ATOM 1539 N N . LYS A 1 192 ? -4.581 6.354 1.090 1.00 68.75 192 LYS A N 1
ATOM 1540 C CA . LYS A 1 192 ? -4.759 7.330 2.183 1.00 68.75 192 LYS A CA 1
ATOM 1541 C C . LYS A 1 192 ? -6.211 7.304 2.716 1.00 68.75 192 LYS A C 1
ATOM 1543 O O . LYS A 1 192 ? -6.396 7.309 3.954 1.00 68.75 192 LYS A O 1
#

pLDDT: mean 90.08, std 7.63, range [58.25, 98.12]

Foldseek 3Di:
DDALLNLLLLLLLQQVDFQVVQDVDPVDDGDHNQNSLLLSLLVLFDAPLQQCCLAPPDWDWADLLLLVLVCVLVVHDSVVSCVPFWDDDPVDPPIITGPPSRNHPQQDPVVSDGVSVVSDGLVVSSPCRDDPNQDPVHGDAPPVGPRSVVSSVSNVVSNVCLVPPPPHDSDDDSVSNNVSNVVSVVSVVVSD

Radius of gyration: 18.81 Å; chains: 1; bounding box: 40×40×55 Å